Protein AF-X1I5Y8-F1 (afdb_monomer)

Sequence (2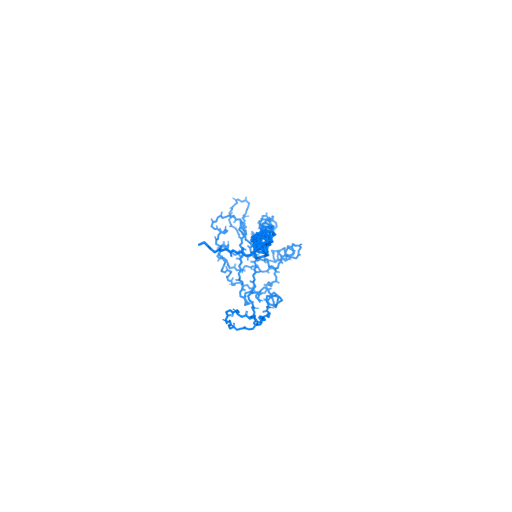02 aa):
MLRFSLRTKLILSFSLVIVIGVFLSVIIGISLIGNTIIRQAQDKVRLDLNSAREVYQKESESIKCLIRLTARRFFIKDAILKNDTEKIREELQRIRKSESLDILTLTDEKGYVKIRARNPAVRGDRLNDGIINLVLLNKQPGVSTRIFPQEELEKEGADLAEQARIKLVPTPKAKPREGKVETYGMMIISAAPVVDYDGNLI

Foldseek 3Di:
DDDDDPVVVVVVVVVVVVVVVVVVVVVVVCVCCVPVVVVVVVVVVVVVVVVVVVVVVVVLVVVLVLQQVVLADPQCQVCVVVVVLVSNLVVQLVSCVVVVNLWDFDADLQQFTPATNQQRVDGGDGDPDPQSVVCSVVLAKDKDKDKAALVVLVSNNNVSQVVQWDAADDDPPDDDDPDRIGRIDIDIDMHHFRAHPVGHGD

InterPro domains:
  IPR029151 Periplasmic sensor-like domain superfamily [SSF103190] (54-146)

Radius of gyration: 31.72 Å; Cα contacts (8 Å, |Δi|>4): 222; chains: 1; bounding box: 80×36×93 Å

Mean predicted aligned error: 7.58 Å

Solvent-accessible surface area (backbone atoms only — not comparable to full-atom values): 11396 Å² total; per-residue (Å²): 132,89,84,70,54,73,68,57,53,51,53,50,55,56,50,49,54,52,51,52,52,52,52,53,51,50,53,51,49,51,54,55,51,55,57,47,51,53,46,53,53,50,52,48,52,50,49,53,51,50,52,52,49,51,54,51,50,53,51,47,52,48,51,28,50,51,42,42,52,54,37,64,35,64,69,54,45,54,24,60,77,66,66,37,62,66,61,43,41,54,50,43,32,48,49,24,61,76,70,68,44,87,71,45,71,46,56,51,100,85,28,35,35,71,43,32,35,67,29,65,86,60,64,73,52,66,60,91,45,72,58,56,57,51,10,64,74,68,69,38,64,35,66,49,75,48,78,40,51,40,74,64,33,42,58,52,32,62,68,56,25,57,70,27,50,42,78,58,73,95,56,89,92,55,79,91,67,90,73,59,60,44,42,56,33,79,45,82,46,59,42,40,59,34,43,52,94,89,67,48,81,104

Structure (mmCIF, N/CA/C/O backbone):
data_AF-X1I5Y8-F1
#
_entry.id   AF-X1I5Y8-F1
#
loop_
_atom_site.group_PDB
_atom_site.id
_atom_site.type_symbol
_atom_site.label_atom_id
_atom_site.label_alt_id
_atom_site.label_comp_id
_atom_site.label_asym_id
_atom_site.label_entity_id
_atom_site.label_seq_id
_atom_site.pdbx_PDB_ins_code
_atom_site.Cartn_x
_atom_site.Cartn_y
_atom_site.Cartn_z
_atom_site.occupancy
_atom_site.B_iso_or_equiv
_atom_site.auth_seq_id
_atom_site.auth_comp_id
_atom_site.auth_asym_id
_atom_site.auth_atom_id
_atom_site.pdbx_PDB_model_num
ATOM 1 N N . MET A 1 1 ? 59.878 8.332 -57.940 1.00 44.72 1 MET A N 1
ATOM 2 C CA . MET A 1 1 ? 58.770 9.253 -58.291 1.00 44.72 1 MET A CA 1
ATOM 3 C C . MET A 1 1 ? 57.808 8.523 -59.219 1.00 44.72 1 MET A C 1
ATOM 5 O O . MET A 1 1 ? 58.127 8.363 -60.390 1.00 44.72 1 MET A O 1
ATOM 9 N N . LEU A 1 2 ? 56.676 8.024 -58.714 1.00 56.19 2 LEU A N 1
ATOM 10 C CA . LEU A 1 2 ? 55.655 7.427 -59.581 1.00 56.19 2 LEU A CA 1
ATOM 11 C C . LEU A 1 2 ? 55.068 8.518 -60.492 1.00 56.19 2 LEU A C 1
ATOM 13 O O . LEU A 1 2 ? 54.413 9.444 -60.016 1.00 56.19 2 LEU A O 1
ATOM 17 N N . ARG A 1 3 ? 55.328 8.433 -61.800 1.00 64.19 3 ARG A N 1
ATOM 18 C CA . ARG A 1 3 ? 54.697 9.295 -62.807 1.00 64.19 3 ARG A CA 1
ATOM 19 C C . ARG A 1 3 ? 53.332 8.706 -63.153 1.00 64.19 3 ARG A C 1
ATOM 21 O O . ARG A 1 3 ? 53.231 7.789 -63.959 1.00 64.19 3 ARG A O 1
ATOM 28 N N . PHE A 1 4 ? 52.289 9.211 -62.509 1.00 71.06 4 PHE A N 1
ATOM 29 C CA . PHE A 1 4 ? 50.912 8.831 -62.817 1.00 71.06 4 PHE A CA 1
ATOM 30 C C . PHE A 1 4 ? 50.413 9.536 -64.084 1.00 71.06 4 PHE A C 1
ATOM 32 O O . PHE A 1 4 ? 50.714 10.710 -64.304 1.00 71.06 4 PHE A O 1
ATOM 39 N N . SER A 1 5 ? 49.617 8.834 -64.899 1.00 82.50 5 SER A N 1
ATOM 40 C CA . SER A 1 5 ? 48.918 9.458 -66.029 1.00 82.50 5 SER A CA 1
ATOM 41 C C . SER A 1 5 ? 47.917 10.507 -65.524 1.00 82.50 5 SER A C 1
ATOM 43 O O . SER A 1 5 ? 47.361 10.371 -64.429 1.00 82.50 5 SER A O 1
ATOM 45 N N . LEU A 1 6 ? 47.640 11.536 -66.331 1.00 82.62 6 LEU A N 1
ATOM 46 C CA . LEU A 1 6 ? 46.691 12.602 -65.980 1.00 82.62 6 LE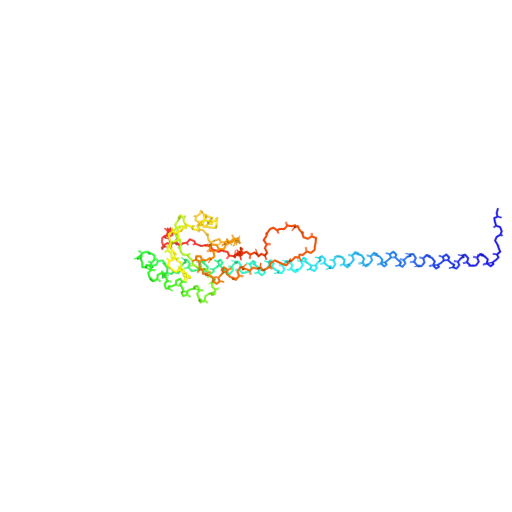U A CA 1
ATOM 47 C C . LEU A 1 6 ? 45.304 12.047 -65.599 1.00 82.62 6 LEU A C 1
ATOM 49 O O . LEU A 1 6 ? 44.678 12.529 -64.657 1.00 82.62 6 LEU A O 1
ATOM 53 N N . ARG A 1 7 ? 44.867 10.981 -66.288 1.00 83.50 7 ARG A N 1
ATOM 54 C CA . ARG A 1 7 ? 43.602 10.276 -66.027 1.00 83.50 7 ARG A CA 1
ATOM 55 C C . ARG A 1 7 ? 43.578 9.670 -64.624 1.00 83.50 7 ARG A C 1
ATOM 57 O O . ARG A 1 7 ? 42.611 9.852 -63.894 1.00 83.50 7 ARG A O 1
ATOM 64 N N . THR A 1 8 ? 44.662 9.006 -64.223 1.00 85.56 8 THR A N 1
ATOM 65 C CA . THR A 1 8 ? 44.786 8.389 -62.894 1.00 85.56 8 THR A CA 1
ATOM 66 C C . THR A 1 8 ? 44.778 9.442 -61.789 1.00 85.56 8 THR A C 1
ATOM 68 O O . THR A 1 8 ? 44.112 9.253 -60.778 1.00 85.56 8 THR A O 1
ATOM 71 N N . LYS A 1 9 ? 45.465 10.576 -61.994 1.00 84.94 9 LYS A N 1
ATOM 72 C CA . LYS A 1 9 ? 45.502 11.676 -61.020 1.00 84.94 9 LYS A CA 1
ATOM 73 C C . LYS A 1 9 ? 44.112 12.282 -60.796 1.00 84.94 9 LYS A C 1
ATOM 75 O O . LYS A 1 9 ? 43.714 12.452 -59.651 1.00 84.94 9 LYS A O 1
ATOM 80 N N . LEU A 1 10 ? 43.362 12.536 -61.873 1.00 87.81 10 LEU A N 1
ATOM 81 C CA . LEU A 1 10 ? 41.990 13.052 -61.800 1.00 87.81 10 LEU A CA 1
ATOM 82 C C . LEU A 1 10 ? 41.049 12.077 -61.080 1.00 87.81 10 LEU A C 1
ATOM 84 O O . LEU A 1 10 ? 40.380 12.475 -60.130 1.00 87.81 10 LEU A O 1
ATOM 88 N N . ILE A 1 11 ? 41.037 10.798 -61.473 1.00 91.12 11 ILE A N 1
ATOM 89 C CA . ILE A 1 11 ? 40.172 9.778 -60.853 1.00 91.12 11 ILE A CA 1
ATOM 90 C C . ILE A 1 11 ? 40.477 9.633 -59.358 1.00 91.12 11 ILE A C 1
ATOM 92 O O . ILE A 1 11 ? 39.550 9.560 -58.551 1.00 91.12 11 ILE A O 1
ATOM 96 N N . LEU A 1 12 ? 41.759 9.635 -58.973 1.00 89.25 12 LEU A N 1
ATOM 97 C CA . LEU A 1 12 ? 42.166 9.513 -57.574 1.00 89.25 12 LEU A CA 1
ATOM 98 C C . LEU A 1 12 ? 41.717 10.726 -56.748 1.00 89.25 12 LEU A C 1
ATOM 100 O O . LEU A 1 12 ? 41.184 10.555 -55.657 1.00 89.25 12 LEU A O 1
ATOM 104 N N . SER A 1 13 ? 41.884 11.943 -57.278 1.00 88.75 13 SER A N 1
ATOM 105 C CA . SER A 1 13 ? 41.449 13.172 -56.607 1.00 88.75 13 SER A CA 1
ATOM 106 C C . SER A 1 13 ? 39.932 13.225 -56.420 1.00 88.75 13 SER A C 1
ATOM 108 O O . SER A 1 13 ? 39.475 13.517 -55.318 1.00 88.75 13 SER A O 1
ATOM 110 N N . PHE A 1 14 ? 39.145 12.888 -57.448 1.00 91.62 14 PHE A N 1
ATOM 111 C CA . PHE A 1 14 ? 37.683 12.839 -57.327 1.00 91.62 14 PHE A CA 1
ATOM 112 C C . PHE A 1 14 ? 37.219 11.745 -56.358 1.00 91.62 14 PHE A C 1
ATOM 114 O O . PHE A 1 14 ? 36.360 11.996 -55.514 1.00 91.62 14 PHE A O 1
ATOM 121 N N . SER A 1 15 ? 37.825 10.557 -56.421 1.00 94.06 15 SER A N 1
ATOM 122 C CA . SER A 1 15 ? 37.496 9.454 -55.509 1.00 94.06 15 SER A CA 1
ATOM 123 C C . SER A 1 15 ? 37.814 9.809 -54.058 1.00 94.06 15 SER A C 1
ATOM 125 O O . SER A 1 15 ? 37.022 9.508 -53.169 1.00 94.06 15 SER A O 1
ATOM 127 N N . LEU A 1 16 ? 38.934 10.495 -53.811 1.00 94.94 16 LEU A N 1
ATOM 128 C CA . LEU A 1 16 ? 39.327 10.933 -52.473 1.00 94.94 16 LEU A CA 1
ATOM 129 C C . LEU A 1 16 ? 38.278 11.864 -51.853 1.00 94.94 16 LEU A C 1
ATOM 131 O O . LEU A 1 16 ? 37.903 11.678 -50.698 1.00 94.94 16 LEU A O 1
ATOM 135 N N . VAL A 1 17 ? 37.768 12.826 -52.626 1.00 95.50 17 VAL A N 1
ATOM 136 C CA . VAL A 1 17 ? 36.723 13.750 -52.157 1.00 95.50 17 VAL A CA 1
ATOM 137 C C . VAL A 1 17 ? 35.444 12.992 -51.794 1.00 95.50 17 VAL A C 1
ATOM 139 O O . VAL A 1 17 ? 34.871 13.237 -50.733 1.00 95.50 17 VAL A O 1
ATOM 142 N N . ILE A 1 18 ? 35.027 12.032 -52.627 1.00 95.94 18 ILE A N 1
ATOM 143 C CA . ILE A 1 18 ? 33.839 11.204 -52.365 1.00 95.94 18 ILE A CA 1
ATOM 144 C C . ILE A 1 18 ? 34.024 10.383 -51.085 1.00 95.94 18 ILE A C 1
ATOM 146 O O . ILE A 1 18 ? 33.151 10.391 -50.220 1.00 95.94 18 ILE A O 1
ATOM 150 N N . VAL A 1 19 ? 35.169 9.713 -50.931 1.00 96.25 19 VAL A N 1
ATOM 151 C CA . VAL A 1 19 ? 35.463 8.885 -49.751 1.00 96.25 19 VAL A CA 1
ATOM 152 C C . VAL A 1 19 ? 35.445 9.722 -48.473 1.00 96.25 19 VAL A C 1
ATOM 154 O O . VAL A 1 19 ? 34.839 9.304 -47.489 1.00 96.25 19 VAL A O 1
ATOM 157 N N . ILE A 1 20 ? 36.039 10.920 -48.489 1.00 96.44 20 ILE A N 1
ATOM 158 C CA . ILE A 1 20 ? 36.020 11.832 -47.337 1.00 96.44 20 ILE A CA 1
ATOM 159 C C . ILE A 1 20 ? 34.585 12.258 -47.002 1.00 96.44 20 ILE A C 1
ATOM 161 O O . ILE A 1 20 ? 34.196 12.227 -45.834 1.00 96.44 20 ILE A O 1
ATOM 165 N N . GLY A 1 21 ? 33.780 12.610 -48.010 1.00 96.19 21 GLY A N 1
ATOM 166 C CA . GLY A 1 21 ? 32.383 13.003 -47.810 1.00 96.19 21 GLY A CA 1
ATOM 167 C C . GLY A 1 21 ? 31.530 11.884 -47.207 1.00 96.19 21 GLY A C 1
ATOM 168 O O . GLY A 1 21 ? 30.789 12.116 -46.248 1.00 96.19 21 GLY A O 1
ATOM 169 N N . VAL A 1 22 ? 31.676 10.656 -47.715 1.00 96.00 22 VAL A N 1
ATOM 170 C CA . VAL A 1 22 ? 30.992 9.469 -47.176 1.00 96.00 22 VAL A CA 1
ATOM 171 C C . VAL A 1 22 ? 31.443 9.198 -45.744 1.00 96.00 22 VAL A C 1
ATOM 173 O O . VAL A 1 22 ? 30.606 9.006 -44.866 1.00 96.00 22 VAL A O 1
ATOM 176 N N . PHE A 1 23 ? 32.748 9.242 -45.482 1.00 96.12 23 PHE A N 1
ATOM 177 C CA . PHE A 1 23 ? 33.304 8.980 -44.158 1.00 96.12 23 PHE A CA 1
ATOM 178 C C . PHE A 1 23 ? 32.799 9.976 -43.105 1.00 96.12 23 PHE A C 1
ATOM 180 O O . PHE A 1 23 ? 32.322 9.566 -42.046 1.00 96.12 23 PHE A O 1
ATOM 187 N N . LEU A 1 24 ? 32.822 11.277 -43.414 1.00 95.44 24 LEU A N 1
ATOM 188 C CA . LEU A 1 24 ? 32.287 12.320 -42.533 1.00 95.44 24 LEU A CA 1
ATOM 189 C C . LEU A 1 24 ? 30.787 12.135 -42.283 1.00 95.44 24 LEU A C 1
ATOM 191 O O . LEU A 1 24 ? 30.338 12.215 -41.140 1.00 95.44 24 LEU A O 1
ATOM 195 N N . SER A 1 25 ? 30.022 11.832 -43.335 1.00 93.31 25 SER A N 1
ATOM 196 C CA . SER A 1 25 ? 28.575 11.609 -43.229 1.00 93.31 25 SER A CA 1
ATOM 197 C C . SER A 1 25 ? 28.248 10.407 -42.342 1.00 93.31 25 SER A C 1
ATOM 199 O O . SER A 1 25 ? 27.338 10.480 -41.519 1.00 93.31 25 SER A O 1
ATOM 201 N N . VAL A 1 26 ? 29.018 9.319 -42.455 1.00 93.06 26 VAL A N 1
ATOM 202 C CA . VAL A 1 26 ? 28.859 8.121 -41.619 1.00 93.06 26 VAL A CA 1
ATOM 203 C C . VAL A 1 26 ? 29.172 8.426 -40.154 1.00 93.06 26 VAL A C 1
ATOM 205 O O . VAL A 1 26 ? 28.389 8.049 -39.286 1.00 93.06 26 VAL A O 1
ATOM 208 N N . ILE A 1 27 ? 30.257 9.148 -39.859 1.00 90.56 27 ILE A N 1
ATOM 209 C CA . ILE A 1 27 ? 30.604 9.525 -38.477 1.00 90.56 27 ILE A CA 1
ATOM 210 C C . ILE A 1 27 ? 29.502 10.379 -37.847 1.00 90.56 27 ILE A C 1
ATOM 212 O O . ILE A 1 27 ? 29.072 10.109 -36.724 1.00 90.56 27 ILE A O 1
ATOM 216 N N . ILE A 1 28 ? 29.027 11.395 -38.572 1.00 88.19 28 ILE A N 1
ATOM 217 C CA . ILE A 1 28 ? 27.966 12.285 -38.093 1.00 88.19 28 ILE A CA 1
ATOM 218 C C . ILE A 1 28 ? 26.666 11.498 -37.901 1.00 88.19 28 ILE A C 1
ATOM 220 O O . ILE A 1 28 ? 26.029 11.625 -36.856 1.00 88.19 28 ILE A O 1
ATOM 224 N N . GLY A 1 29 ? 26.306 10.638 -38.857 1.00 86.75 29 GLY A N 1
ATOM 225 C CA . GLY A 1 29 ? 25.127 9.779 -38.776 1.00 86.75 29 GLY A CA 1
ATOM 226 C C . GLY A 1 29 ? 25.164 8.851 -37.564 1.00 86.75 29 GLY A C 1
ATOM 227 O O . GLY A 1 29 ? 24.213 8.823 -36.787 1.00 86.75 29 GLY A O 1
ATOM 228 N N . ILE A 1 30 ? 26.280 8.151 -37.341 1.00 85.31 30 ILE A N 1
ATOM 229 C CA . ILE A 1 30 ? 26.450 7.256 -36.186 1.00 85.31 30 ILE A CA 1
ATOM 230 C C . ILE A 1 30 ? 26.365 8.040 -34.871 1.00 85.31 30 ILE A C 1
ATOM 232 O O . ILE A 1 30 ? 25.671 7.611 -33.950 1.00 85.31 30 ILE A O 1
ATOM 236 N N . SER A 1 31 ? 27.032 9.193 -34.782 1.00 80.69 31 SER A N 1
ATOM 237 C CA . SER A 1 31 ? 27.045 10.014 -33.566 1.00 80.69 31 SER A CA 1
ATOM 238 C C . SER A 1 31 ? 25.657 10.573 -33.226 1.00 80.69 31 SER A C 1
ATOM 240 O O . SER A 1 31 ? 25.222 10.489 -32.075 1.00 80.69 31 SER A O 1
ATOM 242 N N . LEU A 1 32 ? 24.927 11.083 -34.227 1.00 79.00 32 LEU A N 1
ATOM 243 C CA . LEU A 1 32 ? 23.578 11.626 -34.049 1.00 79.00 32 LEU A CA 1
ATOM 244 C C . LEU A 1 32 ? 22.558 10.541 -33.707 1.00 79.00 32 LEU A C 1
ATOM 246 O O . LEU A 1 32 ? 21.741 10.751 -32.814 1.00 79.00 32 LEU A O 1
ATOM 250 N N . ILE A 1 33 ? 22.603 9.392 -34.383 1.00 77.44 33 ILE A N 1
ATOM 251 C CA . ILE A 1 33 ? 21.633 8.305 -34.195 1.00 77.44 33 ILE A CA 1
ATOM 252 C C . ILE A 1 33 ? 21.899 7.589 -32.870 1.00 77.44 33 ILE A C 1
ATOM 254 O O . ILE A 1 33 ? 20.990 7.443 -32.055 1.00 77.44 33 ILE A O 1
ATOM 258 N N . GLY A 1 34 ? 23.143 7.175 -32.620 1.00 75.56 34 GLY A N 1
ATOM 259 C CA . GLY A 1 34 ? 23.483 6.353 -31.460 1.00 75.56 34 GLY A CA 1
ATOM 260 C C . GLY A 1 34 ? 23.247 7.078 -30.138 1.00 75.56 34 GLY A C 1
ATOM 261 O O . GLY A 1 34 ? 22.522 6.584 -29.277 1.00 75.56 34 GLY A O 1
ATOM 262 N N . ASN A 1 35 ? 23.811 8.277 -29.983 1.00 77.56 35 ASN A N 1
ATOM 263 C CA . ASN A 1 35 ? 23.750 8.979 -28.702 1.00 77.56 35 ASN A CA 1
ATOM 264 C C . ASN A 1 35 ? 22.392 9.637 -28.450 1.00 77.56 35 ASN A C 1
ATOM 266 O O . ASN A 1 35 ? 21.946 9.665 -27.306 1.00 77.56 35 ASN A O 1
ATOM 270 N N . THR A 1 36 ? 21.719 10.147 -29.484 1.00 83.38 36 THR A N 1
ATOM 271 C CA . THR A 1 36 ? 20.431 10.832 -29.300 1.00 83.38 36 THR A CA 1
ATOM 272 C C . THR A 1 36 ? 19.304 9.844 -29.039 1.00 83.38 36 THR A C 1
ATOM 274 O O . THR A 1 36 ? 18.544 10.046 -28.098 1.00 83.38 36 THR A O 1
ATOM 277 N N . ILE A 1 37 ? 19.206 8.757 -29.814 1.00 84.19 37 ILE A N 1
ATOM 278 C CA . ILE A 1 37 ? 18.094 7.803 -29.671 1.00 84.19 37 ILE A CA 1
ATOM 279 C C . ILE A 1 37 ? 18.177 7.072 -28.331 1.00 84.19 37 ILE A C 1
ATOM 281 O O . ILE A 1 37 ? 17.166 6.940 -27.642 1.00 84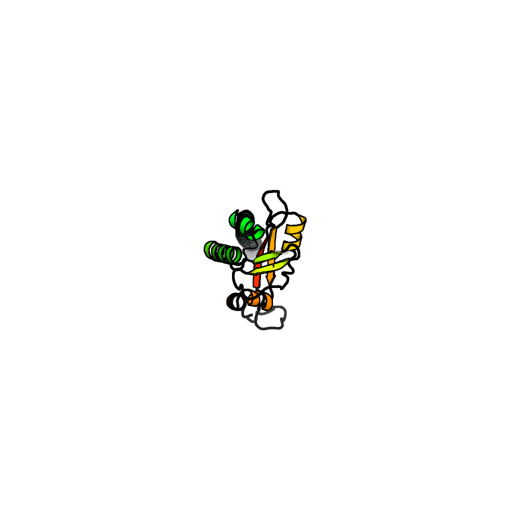.19 37 ILE A O 1
ATOM 285 N N . ILE A 1 38 ? 19.375 6.636 -27.922 1.00 87.44 38 ILE A N 1
ATOM 286 C CA . ILE A 1 38 ? 19.551 5.962 -26.629 1.00 87.44 38 ILE A CA 1
ATOM 287 C C . ILE A 1 38 ? 19.214 6.914 -25.480 1.00 87.44 38 ILE A C 1
ATOM 289 O O . ILE A 1 38 ? 18.477 6.523 -24.575 1.00 87.44 38 ILE A O 1
ATOM 293 N N . ARG A 1 39 ? 19.689 8.168 -25.531 1.00 89.31 39 ARG A N 1
ATOM 294 C CA . ARG A 1 39 ? 19.347 9.173 -24.514 1.00 89.31 39 ARG A CA 1
ATOM 295 C C . ARG A 1 39 ? 17.849 9.433 -24.461 1.00 89.31 39 ARG A C 1
ATOM 297 O O . ARG A 1 39 ? 17.279 9.349 -23.387 1.00 89.31 39 ARG A O 1
ATOM 304 N N . GLN A 1 40 ? 17.193 9.637 -25.601 1.00 90.12 40 GLN A N 1
ATOM 305 C CA . GLN A 1 40 ? 15.742 9.838 -25.655 1.00 90.12 40 GLN A CA 1
ATOM 306 C C . GLN A 1 40 ? 14.965 8.648 -25.077 1.00 90.12 40 GLN A C 1
ATOM 308 O O . GLN A 1 40 ? 13.999 8.843 -24.342 1.00 90.12 40 GLN A O 1
ATOM 313 N N . ALA A 1 41 ? 15.387 7.415 -25.369 1.00 92.06 41 ALA A N 1
ATOM 314 C CA . ALA A 1 41 ? 14.765 6.220 -24.807 1.00 92.06 41 ALA A CA 1
ATOM 315 C C . ALA A 1 41 ? 14.948 6.144 -23.281 1.00 92.06 41 ALA A C 1
ATOM 317 O O . ALA A 1 41 ? 13.996 5.847 -22.560 1.00 92.06 41 ALA A O 1
ATOM 318 N N . GLN A 1 42 ? 16.146 6.450 -22.779 1.00 94.00 42 GLN A N 1
ATOM 319 C CA . GLN A 1 42 ? 16.432 6.491 -21.342 1.00 94.00 42 GLN A CA 1
ATOM 320 C C . GLN A 1 42 ? 15.676 7.617 -20.632 1.00 94.00 42 GLN A C 1
ATOM 322 O O . GLN A 1 42 ? 15.108 7.390 -19.565 1.00 94.00 42 GLN A O 1
ATOM 327 N N . ASP A 1 43 ? 15.623 8.805 -21.232 1.00 95.62 43 ASP A N 1
ATOM 328 C CA . ASP A 1 43 ? 14.895 9.959 -20.710 1.00 95.62 43 ASP A CA 1
ATOM 329 C C . ASP A 1 43 ? 13.397 9.670 -20.638 1.00 95.62 43 ASP A C 1
ATOM 331 O O . ASP A 1 43 ? 12.758 9.997 -19.639 1.00 95.62 43 ASP A O 1
ATOM 335 N N . LYS A 1 44 ? 12.849 8.974 -21.641 1.00 95.56 44 LYS A N 1
ATOM 336 C CA . LYS A 1 44 ? 11.462 8.506 -21.615 1.00 95.56 44 LYS A CA 1
ATOM 337 C C . LYS A 1 44 ? 11.213 7.532 -20.464 1.00 95.56 44 LYS A C 1
ATOM 339 O O . LYS A 1 44 ? 10.299 7.756 -19.682 1.00 95.56 44 LYS A O 1
ATOM 344 N N . VAL A 1 45 ? 12.050 6.502 -20.303 1.00 96.94 45 VAL A N 1
ATOM 345 C CA . VAL A 1 45 ? 11.926 5.553 -19.178 1.00 96.94 45 VAL A CA 1
ATOM 346 C C . VAL A 1 45 ? 12.017 6.279 -17.835 1.00 96.94 45 VAL A C 1
ATOM 348 O O . VAL A 1 45 ? 11.240 6.002 -16.924 1.00 96.94 45 VAL A O 1
ATOM 351 N N . ARG A 1 46 ? 12.941 7.236 -17.702 1.00 96.81 46 ARG A N 1
ATOM 352 C CA . ARG A 1 46 ? 13.086 8.044 -16.488 1.00 96.81 46 ARG A CA 1
ATOM 353 C C . ARG A 1 46 ? 11.837 8.876 -16.214 1.00 96.81 46 ARG A C 1
ATOM 355 O O . ARG A 1 46 ? 11.401 8.935 -15.067 1.00 96.81 46 ARG A O 1
ATOM 362 N N . LEU A 1 47 ? 11.281 9.517 -17.240 1.00 97.44 47 LEU A N 1
ATOM 363 C CA . LEU A 1 47 ? 10.052 10.292 -17.127 1.00 97.44 47 LEU A CA 1
ATOM 364 C C . LEU A 1 47 ? 8.885 9.399 -16.688 1.00 97.44 47 LEU A C 1
ATOM 366 O O . LEU A 1 47 ? 8.240 9.718 -15.695 1.00 97.44 47 LEU A O 1
ATOM 370 N N . ASP A 1 48 ? 8.688 8.257 -17.350 1.00 97.69 48 ASP A N 1
ATOM 371 C CA . ASP A 1 48 ? 7.612 7.309 -17.044 1.00 97.69 48 ASP A CA 1
ATOM 372 C C . ASP A 1 48 ? 7.721 6.776 -15.600 1.00 97.69 48 ASP A C 1
ATOM 374 O O . ASP A 1 48 ? 6.732 6.744 -14.864 1.00 97.69 48 ASP A O 1
ATOM 378 N N . LEU A 1 49 ? 8.932 6.422 -15.146 1.00 97.81 49 LEU A N 1
ATOM 379 C CA . LEU A 1 49 ? 9.176 5.978 -13.767 1.00 97.81 49 LEU A CA 1
ATOM 380 C C . LEU A 1 49 ? 8.952 7.092 -12.740 1.00 97.81 49 LEU A C 1
ATOM 382 O O . LEU A 1 49 ? 8.400 6.830 -11.671 1.00 97.81 49 LEU A O 1
ATOM 386 N N . ASN A 1 50 ? 9.358 8.326 -13.048 1.00 97.88 50 ASN A N 1
ATOM 387 C CA . ASN A 1 50 ? 9.089 9.474 -12.185 1.00 97.88 50 ASN A CA 1
ATOM 388 C C . ASN A 1 50 ? 7.580 9.720 -12.070 1.00 97.88 50 ASN A C 1
ATOM 390 O O . ASN A 1 50 ? 7.078 9.881 -10.963 1.00 97.88 50 ASN A O 1
ATOM 394 N N . SER A 1 51 ? 6.843 9.674 -13.182 1.00 97.88 51 SER A N 1
ATOM 395 C CA . SER A 1 51 ? 5.385 9.808 -13.178 1.00 97.88 51 SER A CA 1
ATOM 396 C C . SER A 1 51 ? 4.709 8.706 -12.360 1.00 97.88 51 SER A C 1
ATOM 398 O O . SER A 1 51 ? 3.867 9.008 -11.516 1.00 97.88 51 SER A O 1
ATOM 400 N N . ALA A 1 52 ? 5.111 7.443 -12.536 1.00 97.44 52 ALA A N 1
ATOM 401 C CA . ALA A 1 52 ? 4.591 6.331 -11.737 1.00 97.44 52 ALA A CA 1
ATOM 402 C C . ALA A 1 52 ? 4.877 6.517 -10.237 1.00 97.44 52 ALA A C 1
ATOM 404 O O . ALA A 1 52 ? 4.011 6.281 -9.394 1.00 97.44 52 ALA A O 1
ATOM 405 N N . ARG A 1 53 ? 6.080 6.992 -9.900 1.00 97.25 53 ARG A N 1
ATOM 406 C CA . ARG A 1 53 ? 6.490 7.279 -8.524 1.00 97.25 53 ARG A CA 1
ATOM 407 C C . ARG A 1 53 ? 5.694 8.429 -7.898 1.00 97.25 53 ARG A C 1
ATOM 409 O O . ARG A 1 53 ? 5.392 8.359 -6.708 1.00 97.25 53 ARG A O 1
ATOM 416 N N . GLU A 1 54 ? 5.340 9.459 -8.657 1.00 98.25 54 GLU A N 1
ATOM 417 C CA . GLU A 1 54 ? 4.481 10.546 -8.169 1.00 98.25 54 GLU A CA 1
ATOM 418 C C . GLU A 1 54 ? 3.043 10.073 -7.924 1.00 98.25 54 GLU A C 1
ATOM 420 O O . GLU A 1 54 ? 2.470 10.377 -6.878 1.00 98.25 54 GLU A O 1
ATOM 425 N N . VAL A 1 55 ? 2.479 9.259 -8.825 1.00 97.94 55 VAL A N 1
ATOM 426 C CA . VAL A 1 55 ? 1.152 8.646 -8.622 1.00 97.94 55 VAL A CA 1
ATOM 427 C C . VAL A 1 55 ? 1.146 7.774 -7.364 1.00 97.94 55 VAL A C 1
ATOM 429 O O . VAL A 1 55 ? 0.277 7.934 -6.509 1.00 97.94 55 VAL A O 1
ATOM 432 N N . TYR A 1 56 ? 2.152 6.912 -7.202 1.00 97.88 56 TYR A N 1
ATOM 433 C CA . TYR A 1 56 ? 2.299 6.060 -6.022 1.00 97.88 56 TYR A CA 1
ATOM 434 C C . TYR A 1 56 ? 2.425 6.865 -4.716 1.00 97.88 56 TYR A C 1
ATOM 436 O O . TYR A 1 56 ? 1.783 6.532 -3.718 1.00 97.88 56 TYR A O 1
ATOM 444 N N . GLN A 1 57 ? 3.241 7.926 -4.700 1.00 97.88 57 GLN A N 1
ATOM 445 C CA . GLN A 1 57 ? 3.412 8.777 -3.516 1.00 97.88 57 GLN A CA 1
ATOM 446 C C . GLN A 1 57 ? 2.119 9.503 -3.155 1.00 97.88 57 GLN A C 1
ATOM 448 O O . GLN A 1 57 ? 1.755 9.557 -1.980 1.00 97.88 57 GLN A O 1
ATOM 453 N N . LYS A 1 58 ? 1.408 10.023 -4.160 1.00 98.00 58 LYS A N 1
ATOM 454 C CA . LYS A 1 58 ? 0.121 10.686 -3.962 1.00 98.00 58 LYS A CA 1
ATOM 455 C C . LYS A 1 58 ? -0.912 9.736 -3.363 1.00 98.00 58 LYS A C 1
ATOM 457 O O . LYS A 1 58 ? -1.584 10.117 -2.409 1.00 98.00 58 LYS A O 1
ATOM 462 N N . GLU A 1 59 ? -0.999 8.512 -3.876 1.00 97.12 59 GLU A N 1
ATOM 463 C CA . GLU A 1 59 ? -1.909 7.499 -3.338 1.00 97.12 59 GLU A CA 1
ATOM 464 C C . GLU A 1 59 ? -1.525 7.101 -1.905 1.00 97.12 59 GLU A C 1
ATOM 466 O O . GLU A 1 59 ? -2.365 7.083 -1.008 1.00 97.12 59 GLU A O 1
ATOM 471 N N . SER A 1 60 ? -0.229 6.896 -1.650 1.00 97.94 60 SER A N 1
ATOM 472 C CA . SER A 1 60 ? 0.294 6.582 -0.314 1.00 97.94 60 SER A CA 1
ATOM 473 C C . SER A 1 60 ? -0.038 7.667 0.718 1.00 97.94 60 SER A C 1
ATOM 475 O O . SER A 1 60 ? -0.496 7.361 1.820 1.00 97.94 60 SER A 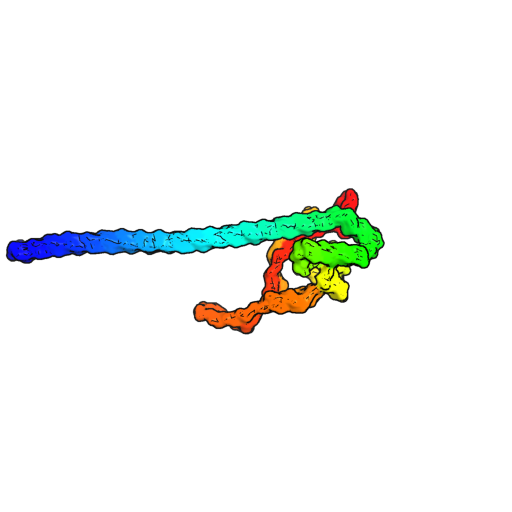O 1
ATOM 477 N N . GLU A 1 61 ? 0.161 8.943 0.376 1.00 97.81 61 GLU A N 1
ATOM 478 C CA . GLU A 1 61 ? -0.187 10.061 1.261 1.00 97.81 61 GLU A CA 1
ATOM 479 C C . GLU A 1 61 ? -1.706 10.244 1.405 1.00 97.81 61 GLU A C 1
ATOM 481 O O . GLU A 1 61 ? -2.176 10.594 2.490 1.00 97.81 61 GLU A O 1
ATOM 486 N N . SER A 1 62 ? -2.489 9.946 0.362 1.00 97.31 62 SER A N 1
ATOM 487 C CA . SER A 1 62 ? -3.955 9.949 0.423 1.00 97.31 62 SER A CA 1
ATOM 488 C C . SER A 1 62 ? -4.470 8.933 1.448 1.00 97.31 62 SER A C 1
ATOM 490 O O . SER A 1 62 ? -5.157 9.307 2.404 1.00 97.31 62 SER A O 1
ATOM 492 N N . ILE A 1 63 ? -4.043 7.668 1.328 1.00 97.44 63 ILE A N 1
ATOM 493 C CA . ILE A 1 63 ? -4.407 6.590 2.258 1.00 97.44 63 ILE A CA 1
ATOM 494 C C . ILE A 1 63 ? -3.941 6.937 3.679 1.00 97.44 63 ILE A C 1
ATOM 496 O O . ILE A 1 63 ? -4.712 6.833 4.634 1.00 97.44 63 ILE A O 1
ATOM 500 N N . LYS A 1 64 ? -2.711 7.436 3.845 1.00 97.88 64 LYS A N 1
ATOM 501 C CA . LYS A 1 64 ? -2.188 7.862 5.153 1.00 97.88 64 LYS A CA 1
ATOM 502 C C . LYS A 1 64 ? -3.009 8.973 5.792 1.00 97.88 64 LYS A C 1
ATOM 504 O O . LYS A 1 64 ? -3.281 8.934 6.995 1.00 97.88 64 LYS A O 1
ATOM 509 N N . CYS A 1 65 ? -3.414 9.970 5.008 1.00 97.75 65 CYS A N 1
ATOM 510 C CA . CYS A 1 65 ? -4.268 11.048 5.487 1.00 97.75 65 CYS A CA 1
ATOM 511 C C . CYS A 1 65 ? -5.635 10.510 5.920 1.00 97.75 65 CYS A C 1
ATOM 513 O O . CYS A 1 65 ? -6.100 10.838 7.014 1.00 97.75 65 CYS A O 1
ATOM 515 N N . LEU A 1 66 ? -6.234 9.637 5.111 1.00 97.31 66 LEU A N 1
ATOM 516 C CA . LEU A 1 66 ? -7.519 9.017 5.400 1.00 97.31 66 LEU A CA 1
ATOM 517 C C . LEU A 1 66 ? -7.490 8.190 6.693 1.00 97.31 66 LEU A C 1
ATOM 519 O O . LEU A 1 66 ? -8.356 8.365 7.555 1.00 97.31 66 LEU A O 1
ATOM 523 N N . ILE A 1 67 ? -6.485 7.329 6.865 1.00 97.31 67 ILE A N 1
ATOM 524 C CA . ILE A 1 67 ? -6.330 6.500 8.068 1.00 97.31 67 ILE A CA 1
ATOM 525 C C . ILE A 1 67 ? -6.063 7.374 9.301 1.00 97.31 67 ILE A C 1
ATOM 527 O O . ILE A 1 67 ? -6.692 7.181 10.343 1.00 97.31 67 ILE A O 1
ATOM 531 N N . ARG A 1 68 ? -5.225 8.415 9.177 1.00 96.75 68 ARG A N 1
ATOM 532 C CA . ARG A 1 68 ? -5.004 9.411 10.242 1.00 96.75 68 ARG A CA 1
ATOM 533 C C . ARG A 1 68 ? -6.294 10.112 10.664 1.00 96.75 68 ARG A C 1
ATOM 535 O O . ARG A 1 68 ? -6.510 10.315 11.858 1.00 96.75 68 ARG A O 1
ATOM 542 N N . LEU A 1 69 ? -7.118 10.539 9.708 1.00 95.44 69 LEU A N 1
ATOM 543 C CA . LEU A 1 69 ? -8.386 11.208 9.998 1.00 95.44 69 LEU A CA 1
ATOM 544 C C . LEU A 1 69 ? -9.377 10.234 10.632 1.00 95.44 69 LEU A C 1
ATOM 546 O O . LEU A 1 69 ? -10.010 10.593 11.620 1.00 95.44 69 LEU A O 1
ATOM 550 N N . THR A 1 70 ? -9.451 9.004 10.123 1.00 95.25 70 THR A N 1
ATOM 551 C CA . THR A 1 70 ? -10.291 7.922 10.656 1.00 95.25 70 THR A CA 1
ATOM 552 C C . THR A 1 70 ? -9.974 7.624 12.121 1.00 95.25 70 THR A C 1
ATOM 554 O O . THR A 1 70 ? -10.884 7.643 12.946 1.00 95.25 70 THR A O 1
ATOM 557 N N . ALA A 1 71 ? -8.694 7.469 12.474 1.00 94.75 71 ALA A N 1
ATOM 558 C CA . ALA A 1 71 ? -8.253 7.218 13.850 1.00 94.75 71 ALA A CA 1
ATOM 559 C C . ALA A 1 71 ? -8.571 8.368 14.830 1.00 94.75 71 ALA A C 1
ATOM 561 O O . ALA A 1 71 ? -8.585 8.174 16.043 1.00 94.75 71 ALA A O 1
ATOM 562 N N . ARG A 1 72 ? -8.833 9.581 14.323 1.00 93.06 72 ARG A N 1
ATOM 563 C CA . ARG A 1 72 ? -9.170 10.760 15.137 1.00 93.06 72 ARG A CA 1
ATOM 564 C C . ARG A 1 72 ? -10.671 11.017 15.260 1.00 93.06 72 ARG A C 1
ATOM 566 O O . ARG A 1 72 ? -11.049 11.910 16.017 1.00 93.06 72 ARG A O 1
ATOM 573 N N . ARG A 1 73 ? -11.525 10.291 14.529 1.00 92.06 73 ARG A N 1
ATOM 574 C CA . ARG A 1 73 ? -12.975 10.530 14.546 1.00 92.06 73 ARG A CA 1
ATOM 575 C C . ARG A 1 73 ? -13.553 10.184 15.923 1.00 92.06 73 ARG A C 1
ATOM 577 O O . ARG A 1 73 ? -13.302 9.102 16.447 1.00 92.06 73 ARG A O 1
ATOM 584 N N . PHE A 1 74 ? -14.360 11.090 16.480 1.00 91.06 74 PHE A N 1
ATOM 585 C CA . PHE A 1 74 ? -14.929 10.954 17.829 1.00 91.06 74 PHE A CA 1
ATOM 586 C C . PHE A 1 74 ? -15.709 9.645 18.011 1.00 91.06 74 PHE A C 1
ATOM 588 O O . PHE A 1 74 ? -15.544 8.973 19.017 1.00 91.06 74 PHE A O 1
ATOM 595 N N . PHE A 1 75 ? -16.476 9.210 17.005 1.00 87.19 75 PHE A N 1
ATOM 596 C CA . PHE A 1 75 ? -17.269 7.984 17.107 1.00 87.19 75 PHE A CA 1
ATOM 597 C C . PHE A 1 75 ? -16.419 6.710 17.202 1.00 87.19 75 PHE A C 1
ATOM 599 O O . PHE A 1 75 ? -16.866 5.758 17.834 1.00 87.19 75 PHE A O 1
ATOM 606 N N . ILE A 1 76 ? -15.212 6.685 16.616 1.00 90.88 76 ILE A N 1
ATOM 607 C CA . ILE A 1 76 ? -14.276 5.563 16.781 1.00 90.88 76 ILE A CA 1
ATOM 608 C C . ILE A 1 76 ? -13.771 5.545 18.222 1.00 90.88 76 ILE A C 1
ATOM 610 O O . ILE A 1 76 ? -13.860 4.516 18.885 1.00 90.88 76 ILE A O 1
ATOM 614 N N . LYS A 1 77 ? -13.318 6.700 18.728 1.00 92.00 77 LYS A N 1
ATOM 615 C CA . LYS A 1 77 ? -12.834 6.841 20.108 1.00 92.00 77 LYS A CA 1
ATOM 616 C C . LYS A 1 77 ? -13.904 6.454 21.127 1.00 92.00 77 LYS A C 1
ATOM 618 O O . LYS A 1 77 ? -13.665 5.602 21.972 1.00 92.00 77 LYS A O 1
ATOM 623 N N . ASP A 1 78 ? -15.095 7.036 21.015 1.00 91.44 78 ASP A N 1
ATOM 624 C CA . ASP A 1 78 ? -16.197 6.808 21.951 1.00 91.44 78 ASP A CA 1
ATOM 625 C C . ASP A 1 78 ? -16.646 5.344 21.956 1.00 91.44 78 ASP A C 1
ATOM 627 O O . ASP A 1 78 ? -16.996 4.811 23.007 1.00 91.44 78 ASP A O 1
ATOM 631 N N . ALA A 1 79 ? -16.657 4.690 20.791 1.00 91.12 79 ALA A N 1
ATOM 632 C CA . ALA A 1 79 ? -17.043 3.290 20.693 1.00 91.12 79 ALA A CA 1
ATOM 633 C C . ALA A 1 79 ? -15.964 2.357 21.272 1.00 91.12 79 ALA A C 1
ATOM 635 O O . ALA A 1 79 ? -16.317 1.392 21.947 1.00 91.12 79 ALA A O 1
ATOM 636 N N . ILE A 1 80 ? -14.673 2.679 21.103 1.00 91.50 80 ILE A N 1
ATOM 637 C CA . ILE A 1 80 ? -13.563 1.963 21.760 1.00 91.50 80 ILE A CA 1
ATOM 638 C C . ILE A 1 80 ? -13.642 2.128 23.281 1.00 91.50 80 ILE A C 1
ATOM 640 O O . ILE A 1 80 ? -13.656 1.132 23.998 1.00 91.50 80 ILE A O 1
ATOM 644 N N . LEU A 1 81 ? -13.802 3.359 23.779 1.00 91.00 81 LEU A N 1
ATOM 645 C CA . LEU A 1 81 ? -13.910 3.643 25.218 1.00 91.00 81 LEU A CA 1
ATOM 646 C C . LEU A 1 81 ? -15.114 2.945 25.874 1.00 91.00 81 LEU A C 1
ATOM 648 O O . LEU A 1 81 ? -15.048 2.555 27.038 1.00 91.00 81 LEU A O 1
ATOM 652 N N . LYS A 1 82 ? -16.213 2.762 25.132 1.00 93.25 82 LYS A N 1
ATOM 653 C CA . LYS A 1 82 ? -17.414 2.040 25.589 1.00 93.25 82 LYS A CA 1
ATOM 654 C C . LYS A 1 82 ? -17.360 0.528 25.344 1.00 93.25 82 LYS A C 1
ATOM 656 O O . LYS A 1 82 ? -18.305 -0.160 25.720 1.00 93.25 82 LYS A O 1
ATOM 661 N N . ASN A 1 83 ? -16.296 0.012 24.723 1.00 90.81 83 ASN A N 1
ATOM 662 C CA . ASN A 1 83 ? -16.184 -1.374 24.252 1.00 90.81 83 ASN A CA 1
ATOM 663 C C . ASN A 1 83 ? -17.358 -1.828 23.351 1.00 90.81 83 ASN A C 1
ATOM 665 O O . ASN A 1 83 ? -17.704 -3.011 23.301 1.00 90.81 83 ASN A O 1
ATOM 669 N N . ASP A 1 84 ? -17.960 -0.900 22.602 1.00 93.19 84 ASP A N 1
ATOM 670 C CA . ASP A 1 84 ? -19.089 -1.164 21.705 1.00 93.19 84 ASP A CA 1
ATOM 671 C C . ASP A 1 84 ? -18.594 -1.719 20.361 1.00 93.19 84 ASP A C 1
ATOM 673 O O . ASP A 1 84 ? -18.473 -1.024 19.349 1.00 93.19 84 ASP A O 1
ATOM 677 N N . THR A 1 85 ? -18.247 -3.006 20.378 1.00 90.38 85 THR A N 1
ATOM 678 C CA . THR A 1 85 ? -17.616 -3.707 19.249 1.00 90.38 85 THR A CA 1
ATOM 679 C C . THR A 1 85 ? -18.485 -3.695 17.990 1.00 90.38 85 THR A C 1
ATOM 681 O O . THR A 1 85 ? -17.952 -3.579 16.884 1.00 90.38 85 THR A O 1
ATOM 684 N N . GLU A 1 86 ? -19.810 -3.781 18.134 1.00 91.62 86 GLU A N 1
ATOM 685 C CA . GLU A 1 86 ? -20.724 -3.772 16.988 1.00 91.62 86 GLU A CA 1
ATOM 686 C C . GLU A 1 86 ? -20.754 -2.406 16.313 1.00 91.62 86 GLU A C 1
ATOM 688 O O . GLU A 1 86 ? -20.604 -2.324 15.091 1.00 91.62 86 GLU A O 1
ATOM 693 N N . LYS A 1 87 ? -20.813 -1.325 17.095 1.00 92.31 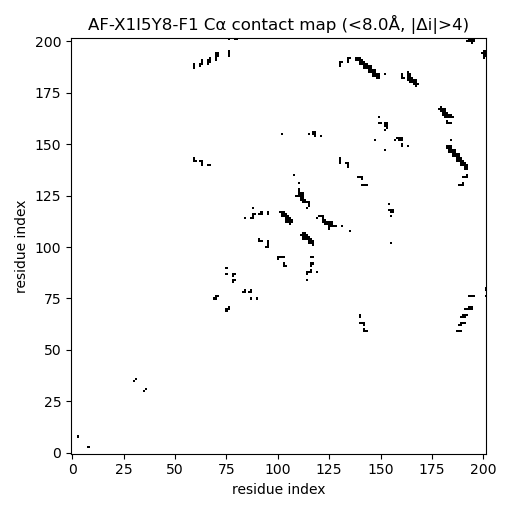87 LYS A N 1
ATOM 694 C CA . LYS A 1 87 ? -20.750 0.027 16.542 1.00 92.31 87 LYS A CA 1
ATOM 695 C C . LYS A 1 87 ? -19.420 0.311 15.847 1.00 92.31 87 LYS A C 1
ATOM 697 O O . LYS A 1 87 ? -19.414 0.881 14.757 1.00 92.31 87 LYS A O 1
ATOM 702 N N . ILE A 1 88 ? -18.291 -0.114 16.427 1.00 92.62 88 ILE A N 1
ATOM 703 C CA . ILE A 1 88 ? -16.982 0.030 15.767 1.00 92.62 88 ILE A CA 1
ATOM 704 C C . ILE A 1 88 ? -16.982 -0.735 14.438 1.00 92.62 88 ILE A C 1
ATOM 706 O O . ILE A 1 88 ? -16.551 -0.200 13.417 1.00 92.62 88 ILE A O 1
ATOM 710 N N . ARG A 1 89 ? -17.485 -1.976 14.428 1.00 93.50 89 ARG A N 1
ATOM 711 C CA . ARG A 1 89 ? -17.552 -2.814 13.225 1.00 93.50 89 ARG A CA 1
ATOM 712 C C . ARG A 1 89 ? -18.369 -2.151 12.117 1.00 93.50 89 ARG A C 1
ATOM 714 O O . ARG A 1 89 ? -17.900 -2.098 10.981 1.00 93.50 89 ARG A O 1
ATOM 721 N N . GLU A 1 90 ? -19.561 -1.656 12.430 1.00 93.81 90 GLU A N 1
ATOM 722 C CA . GLU A 1 90 ? -20.434 -0.990 11.458 1.00 93.81 90 GLU A CA 1
ATOM 723 C C . GLU A 1 90 ? -19.793 0.273 10.878 1.00 93.81 90 GLU A C 1
ATOM 725 O O . GLU A 1 90 ? -19.797 0.464 9.658 1.00 93.81 90 GLU A O 1
ATOM 730 N N . GLU A 1 91 ? -19.184 1.103 11.725 1.00 93.75 91 GLU A N 1
ATOM 731 C CA . GLU A 1 91 ? -18.523 2.330 11.282 1.00 93.75 91 GLU A CA 1
ATOM 732 C C . GLU A 1 91 ? -17.278 2.044 10.436 1.00 93.75 91 GLU A C 1
ATOM 734 O O . GLU A 1 91 ? -17.113 2.637 9.369 1.00 93.75 91 GLU A O 1
ATOM 739 N N . LEU A 1 92 ? -16.429 1.089 10.833 1.00 95.44 92 LEU A N 1
ATOM 740 C CA . LEU A 1 92 ? -15.276 0.690 10.021 1.00 95.44 92 LEU A CA 1
ATOM 741 C C . LEU A 1 92 ? -15.717 0.084 8.683 1.00 95.44 92 LEU A C 1
ATOM 743 O O . LEU A 1 92 ? -15.110 0.369 7.652 1.00 95.44 92 LEU A O 1
ATOM 747 N N . GLN A 1 93 ? -16.794 -0.705 8.653 1.00 95.81 93 GLN A N 1
ATOM 748 C CA . GLN A 1 93 ? -17.333 -1.242 7.403 1.00 95.81 93 GLN A CA 1
ATOM 749 C C . GLN A 1 93 ? -17.888 -0.139 6.494 1.00 95.81 93 GLN A C 1
ATOM 751 O O . GLN A 1 93 ? -17.689 -0.199 5.276 1.00 95.81 93 GLN A O 1
ATOM 756 N N . ARG A 1 94 ? -18.552 0.872 7.067 1.00 95.31 94 ARG A N 1
ATOM 757 C CA . ARG A 1 94 ? -19.030 2.047 6.331 1.00 95.31 94 ARG A CA 1
ATOM 758 C C . ARG A 1 94 ? -17.863 2.820 5.727 1.00 95.31 94 ARG A C 1
ATOM 760 O O . ARG A 1 94 ? -17.876 3.037 4.522 1.00 95.31 94 ARG A O 1
ATOM 767 N N . ILE A 1 95 ? -16.852 3.155 6.533 1.00 95.75 95 ILE A N 1
ATOM 768 C CA . ILE A 1 95 ? -15.651 3.883 6.093 1.00 95.75 95 ILE A CA 1
ATOM 769 C C . ILE A 1 95 ? -14.930 3.111 4.995 1.00 95.75 95 ILE A C 1
ATOM 771 O O . ILE A 1 95 ? -14.619 3.675 3.950 1.00 95.75 95 ILE A O 1
ATOM 775 N N . ARG A 1 96 ? -14.719 1.804 5.192 1.00 96.69 96 ARG A N 1
ATOM 776 C CA . ARG A 1 96 ? -14.062 0.954 4.197 1.00 96.69 96 ARG A CA 1
ATOM 777 C C . ARG A 1 96 ? -14.757 1.054 2.836 1.00 96.69 96 ARG A C 1
ATOM 779 O O . ARG A 1 96 ? -14.092 1.212 1.821 1.00 96.69 96 ARG A O 1
ATOM 786 N N . LYS A 1 97 ? -16.091 0.976 2.816 1.00 96.38 97 LYS A N 1
ATOM 787 C CA . LYS A 1 97 ? -16.880 1.056 1.578 1.00 96.38 97 LYS A CA 1
ATOM 788 C C . LYS A 1 97 ? -16.921 2.470 0.994 1.00 96.38 97 LYS A C 1
ATOM 790 O O . LYS A 1 97 ? -16.770 2.607 -0.213 1.00 96.38 97 LYS A O 1
ATOM 795 N N . SER A 1 98 ? -17.139 3.502 1.812 1.00 96.12 98 SER A N 1
ATOM 796 C CA . SER A 1 98 ? -17.288 4.883 1.328 1.00 96.12 98 SER A CA 1
ATOM 797 C C . SER A 1 98 ? -15.989 5.457 0.775 1.00 96.12 98 SER A C 1
ATOM 799 O O . SER A 1 98 ? -16.018 6.229 -0.173 1.00 96.12 98 SER A O 1
ATOM 801 N N . GLU A 1 99 ? -14.861 5.058 1.355 1.00 95.44 99 GLU A N 1
ATOM 802 C CA . GLU A 1 99 ? -13.531 5.537 0.976 1.00 95.44 99 GLU A CA 1
ATOM 803 C C . GLU A 1 99 ? -12.816 4.559 0.027 1.00 95.44 99 GLU A C 1
ATOM 805 O O . GLU A 1 99 ? -11.637 4.726 -0.262 1.00 95.44 99 GLU A O 1
ATOM 810 N N . SER A 1 100 ? -13.524 3.527 -0.455 1.00 95.19 100 SER A N 1
ATOM 811 C CA . SER A 1 100 ? -13.010 2.509 -1.387 1.00 95.19 100 SER A CA 1
ATOM 812 C C . SER A 1 100 ? -11.730 1.804 -0.917 1.00 95.19 100 SER A C 1
ATOM 814 O O . SER A 1 100 ? -10.866 1.468 -1.719 1.00 95.19 100 SER A O 1
ATOM 816 N N . LEU A 1 101 ? -11.613 1.548 0.388 1.00 97.00 101 LEU A N 1
ATOM 817 C CA . LEU A 1 101 ? -10.509 0.769 0.939 1.00 97.00 101 LEU A CA 1
ATOM 818 C C . LEU A 1 101 ? -10.734 -0.728 0.699 1.00 97.00 101 LEU A C 1
ATOM 820 O O . LEU A 1 101 ? -11.794 -1.284 1.019 1.00 97.00 101 LEU A O 1
ATOM 824 N N . ASP A 1 102 ? -9.699 -1.418 0.228 1.00 95.88 102 ASP A N 1
ATOM 825 C CA . ASP A 1 102 ? -9.732 -2.875 0.128 1.00 95.88 102 ASP A CA 1
ATOM 826 C C . ASP A 1 102 ? -9.847 -3.511 1.514 1.00 95.88 102 ASP A C 1
ATOM 828 O O . ASP A 1 102 ? -10.718 -4.352 1.748 1.00 95.88 102 ASP A O 1
ATOM 832 N N . ILE A 1 103 ? -9.016 -3.070 2.458 1.00 95.75 103 ILE A N 1
ATOM 833 C CA . ILE A 1 103 ? -8.920 -3.621 3.811 1.00 95.75 103 ILE A CA 1
ATOM 834 C C . ILE A 1 103 ? -8.930 -2.471 4.821 1.00 95.75 103 ILE A C 1
ATOM 836 O O . ILE A 1 103 ? -8.310 -1.431 4.612 1.00 95.75 103 ILE A O 1
ATOM 840 N N . LEU A 1 104 ? -9.637 -2.669 5.934 1.00 96.75 104 LEU A N 1
ATOM 841 C CA . LEU A 1 104 ? -9.572 -1.791 7.098 1.00 96.75 104 LEU A CA 1
ATOM 842 C C . LEU A 1 104 ? -9.735 -2.635 8.361 1.00 96.75 104 LEU A C 1
ATOM 844 O O . LEU A 1 104 ? -10.741 -3.332 8.521 1.00 96.75 104 LEU A O 1
ATOM 848 N N . THR A 1 105 ? -8.749 -2.553 9.250 1.00 95.56 105 THR A N 1
ATOM 849 C CA . THR A 1 105 ? -8.641 -3.429 10.418 1.00 95.56 105 THR A CA 1
ATOM 850 C C . THR A 1 105 ? -8.212 -2.623 11.636 1.00 95.56 105 THR A C 1
ATOM 852 O O . THR A 1 105 ? -7.311 -1.791 11.550 1.00 95.56 105 THR A O 1
ATOM 855 N N . LEU A 1 106 ? -8.864 -2.873 12.771 1.00 94.81 106 LEU A N 1
ATOM 856 C CA . LEU A 1 106 ? -8.488 -2.342 14.077 1.00 94.81 106 LEU A CA 1
ATOM 857 C C . LEU A 1 106 ? -7.717 -3.412 14.850 1.00 94.81 106 LEU A C 1
ATOM 859 O O . LEU A 1 106 ? -8.196 -4.544 15.000 1.00 94.81 106 LEU A O 1
ATOM 863 N N . THR A 1 107 ? -6.546 -3.044 15.360 1.00 94.38 107 THR A N 1
ATOM 864 C CA . THR A 1 107 ? -5.699 -3.906 16.189 1.00 94.38 107 THR A CA 1
ATOM 865 C C . THR A 1 107 ? -5.540 -3.339 17.590 1.00 94.38 107 THR A C 1
ATOM 867 O O . THR A 1 107 ? -5.796 -2.160 17.815 1.00 94.38 107 THR A O 1
ATOM 870 N N . ASP A 1 108 ? -5.068 -4.165 18.518 1.00 91.19 108 ASP A N 1
ATOM 871 C CA . ASP A 1 108 ? -4.497 -3.666 19.768 1.00 91.19 108 ASP A CA 1
ATOM 872 C C . ASP A 1 108 ? -3.034 -3.213 19.608 1.00 91.19 108 ASP A C 1
ATOM 874 O O . ASP A 1 108 ? -2.429 -3.317 18.536 1.00 91.19 108 ASP A O 1
ATOM 878 N N . GLU A 1 109 ? -2.454 -2.745 20.713 1.00 88.81 109 GLU A N 1
ATOM 879 C CA . GLU A 1 109 ? -1.054 -2.322 20.859 1.00 88.81 109 GLU A CA 1
ATOM 880 C C . GLU A 1 109 ? -0.015 -3.424 20.569 1.00 88.81 109 GLU A C 1
ATOM 882 O O . GLU A 1 109 ? 1.173 -3.143 20.435 1.00 88.81 109 GLU A O 1
ATOM 887 N N . LYS A 1 110 ? -0.428 -4.693 20.476 1.00 88.50 110 LYS A N 1
ATOM 888 C CA . LYS A 1 110 ? 0.450 -5.826 20.140 1.00 88.50 110 LYS A CA 1
ATOM 889 C C . LYS A 1 110 ? 0.273 -6.269 18.685 1.00 88.50 110 LYS A C 1
ATOM 891 O O . LYS A 1 110 ? 1.017 -7.139 18.219 1.00 88.50 110 LYS A O 1
ATOM 896 N N . GLY A 1 111 ? -0.672 -5.666 17.962 1.00 90.12 111 GLY A N 1
ATOM 897 C CA . GLY A 1 111 ? -1.025 -6.005 16.587 1.00 90.12 111 GLY A CA 1
ATOM 898 C C . GLY A 1 111 ? -2.019 -7.162 16.468 1.00 90.12 111 GLY A C 1
ATOM 899 O O . GLY A 1 111 ? -2.176 -7.698 15.370 1.00 90.12 111 GLY A O 1
ATOM 900 N N . TYR A 1 112 ? -2.678 -7.585 17.554 1.00 93.06 112 TYR A N 1
ATOM 901 C CA . TYR A 1 112 ? -3.766 -8.560 17.453 1.00 93.06 112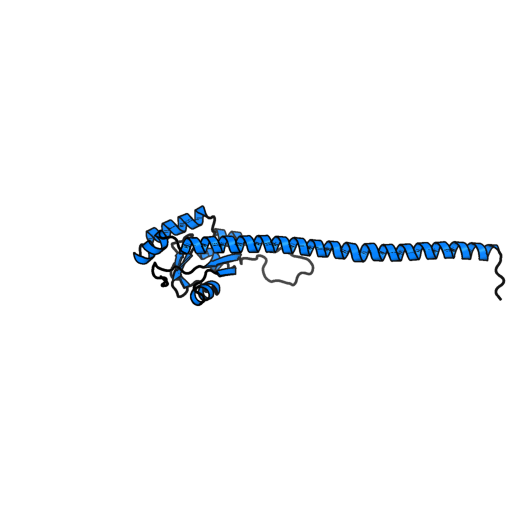 TYR A CA 1
ATOM 902 C C . TYR A 1 112 ? -5.012 -7.903 16.886 1.00 93.06 112 TYR A C 1
ATOM 904 O O . TYR A 1 112 ? -5.427 -6.827 17.317 1.00 93.06 112 TYR A O 1
ATOM 912 N N . VAL A 1 113 ? -5.629 -8.582 15.928 1.00 93.88 113 VAL A N 1
ATOM 913 C CA . VAL A 1 113 ? -6.820 -8.108 15.237 1.00 93.88 113 VAL A CA 1
ATOM 914 C C . VAL A 1 113 ? -8.021 -8.156 16.174 1.00 93.88 113 VAL A C 1
ATOM 916 O O . VAL A 1 113 ? -8.482 -9.232 16.566 1.00 93.88 113 VAL A O 1
ATOM 919 N N . LYS A 1 114 ? -8.558 -6.976 16.494 1.00 92.75 114 LYS A N 1
ATOM 920 C CA . LYS A 1 114 ? -9.811 -6.823 17.239 1.00 92.75 114 LYS A CA 1
ATOM 921 C C . LYS A 1 114 ? -11.006 -6.884 16.298 1.00 92.75 114 LYS A C 1
ATOM 923 O O . LYS A 1 114 ? -11.965 -7.605 16.570 1.00 92.75 114 LYS A O 1
ATOM 928 N N . ILE A 1 115 ? -10.946 -6.141 15.191 1.00 93.50 115 ILE A N 1
ATOM 929 C CA . ILE A 1 115 ? -12.050 -6.019 14.232 1.00 93.50 115 ILE A CA 1
ATOM 930 C C . ILE A 1 115 ? -11.492 -5.933 12.812 1.00 93.50 115 ILE A C 1
ATOM 932 O O . ILE A 1 115 ? -10.715 -5.030 12.514 1.00 93.50 115 ILE A O 1
ATOM 936 N N . ARG A 1 116 ? -11.960 -6.814 11.922 1.00 94.75 116 ARG A N 1
ATOM 937 C CA . ARG A 1 116 ? -11.830 -6.664 10.464 1.00 94.75 116 ARG A CA 1
ATOM 938 C C . ARG A 1 116 ? -13.120 -6.109 9.886 1.00 94.75 116 ARG A C 1
ATOM 940 O O . ARG A 1 116 ? -14.191 -6.663 10.128 1.00 94.75 116 ARG A O 1
ATOM 947 N N . ALA A 1 117 ? -13.028 -5.054 9.084 1.00 95.50 117 ALA A N 1
ATOM 948 C CA . ALA A 1 117 ? -14.193 -4.469 8.427 1.00 95.50 117 ALA A CA 1
ATOM 949 C C . ALA A 1 117 ? -14.676 -5.286 7.215 1.00 95.50 117 ALA A C 1
ATOM 951 O O . ALA A 1 117 ? -15.862 -5.250 6.880 1.00 95.50 117 ALA A O 1
ATOM 952 N N . ARG A 1 118 ? -13.764 -5.989 6.525 1.00 94.88 118 ARG A N 1
ATOM 953 C CA . ARG A 1 118 ? -14.086 -6.786 5.328 1.00 94.88 118 ARG A CA 1
ATOM 954 C C . ARG A 1 118 ? -14.634 -8.161 5.695 1.00 94.88 118 ARG A C 1
ATOM 956 O O . ARG A 1 118 ? -15.727 -8.497 5.248 1.00 94.88 118 ARG A O 1
ATOM 963 N N . ASN A 1 119 ? -13.926 -8.888 6.561 1.00 94.44 119 ASN A N 1
ATOM 964 C CA . ASN A 1 119 ? -14.317 -10.217 7.032 1.00 94.44 119 ASN A CA 1
ATOM 965 C C . ASN A 1 119 ? -14.360 -10.293 8.572 1.00 94.44 119 ASN A C 1
ATOM 967 O O . ASN A 1 119 ? -13.423 -10.788 9.203 1.00 94.44 119 ASN A O 1
ATOM 971 N N . PRO A 1 120 ? -15.446 -9.813 9.211 1.00 91.88 120 PRO A N 1
ATOM 972 C CA . PRO A 1 120 ? -15.530 -9.738 10.669 1.00 91.88 120 PRO A CA 1
ATOM 973 C C . PRO A 1 120 ? -15.512 -11.089 11.395 1.00 91.88 120 PRO A C 1
ATOM 975 O O . PRO A 1 120 ? -15.387 -11.085 12.619 1.00 91.88 120 PRO A O 1
ATOM 978 N N . ALA A 1 121 ? -15.687 -12.213 10.690 1.00 90.06 121 ALA A N 1
ATOM 979 C CA . ALA A 1 121 ? -15.705 -13.553 11.278 1.00 90.06 121 ALA A CA 1
ATOM 980 C C . ALA A 1 121 ? -14.302 -14.051 11.672 1.00 90.06 121 ALA A C 1
ATOM 982 O O . ALA A 1 121 ? -14.179 -14.862 12.587 1.00 90.06 121 ALA A O 1
ATOM 983 N N . VAL A 1 122 ? -13.244 -13.549 11.027 1.00 89.69 122 VAL A N 1
ATOM 984 C CA . VAL A 1 122 ? -11.856 -13.945 11.309 1.00 89.69 122 VAL A CA 1
ATOM 985 C C . VAL A 1 122 ? -11.238 -12.948 12.290 1.00 89.69 122 VAL A C 1
ATOM 987 O O . VAL A 1 122 ? -11.074 -11.769 11.964 1.00 89.69 122 VAL A O 1
ATOM 990 N N . ARG A 1 123 ? -10.895 -13.403 13.503 1.00 83.69 123 ARG A N 1
ATOM 991 C CA . ARG A 1 123 ? -10.371 -12.562 14.598 1.00 83.69 123 ARG A CA 1
ATOM 992 C C . ARG A 1 123 ? -9.287 -13.281 15.403 1.00 83.69 123 ARG A C 1
ATOM 994 O O . ARG A 1 123 ? -9.195 -14.504 15.365 1.00 83.69 123 ARG A O 1
ATOM 1001 N N . GLY A 1 124 ? -8.528 -12.515 16.190 1.00 81.31 124 GLY A N 1
ATOM 1002 C CA . GLY A 1 124 ? -7.596 -13.049 17.191 1.00 81.31 124 GLY A CA 1
ATOM 1003 C C . GLY A 1 124 ? -6.228 -13.467 16.653 1.00 81.31 124 GLY A C 1
ATOM 1004 O O . GLY A 1 124 ? -5.346 -13.801 17.441 1.00 81.31 124 GLY A O 1
ATOM 1005 N N . ASP A 1 125 ? -6.013 -13.402 15.341 1.00 91.75 125 ASP A N 1
ATOM 1006 C CA . ASP A 1 125 ? -4.683 -13.503 14.759 1.00 91.75 125 ASP A CA 1
ATOM 1007 C C . ASP A 1 125 ? -3.928 -12.171 14.860 1.00 91.75 125 ASP A C 1
ATOM 1009 O O . ASP A 1 125 ? -4.494 -11.109 15.137 1.00 91.75 125 ASP A O 1
ATOM 1013 N N . ARG A 1 126 ? -2.610 -12.241 14.676 1.00 90.31 126 ARG A N 1
ATOM 1014 C CA . ARG A 1 126 ? -1.718 -11.091 14.788 1.00 90.31 126 ARG A CA 1
ATOM 1015 C C . ARG A 1 126 ? -1.281 -10.633 13.407 1.00 90.31 126 ARG A C 1
ATOM 1017 O O . ARG A 1 126 ? -0.654 -11.398 12.677 1.00 90.31 126 ARG A O 1
ATOM 1024 N N . LEU A 1 127 ? -1.515 -9.361 13.096 1.00 87.38 127 LEU A N 1
ATOM 1025 C CA . LEU A 1 127 ? -0.894 -8.720 11.943 1.00 87.38 127 LEU A CA 1
ATOM 1026 C C . LEU A 1 127 ? 0.569 -8.447 12.285 1.00 87.38 127 LEU A C 1
ATOM 1028 O O . LEU A 1 127 ? 0.901 -7.513 13.014 1.00 87.38 127 LEU A O 1
ATOM 1032 N N . ASN A 1 128 ? 1.466 -9.292 11.787 1.00 77.94 128 ASN A N 1
ATOM 1033 C CA . ASN A 1 128 ? 2.899 -9.100 11.974 1.00 77.94 128 ASN A CA 1
ATOM 1034 C C . ASN A 1 128 ? 3.430 -8.091 10.948 1.00 77.94 128 ASN A C 1
ATOM 1036 O O . ASN A 1 128 ? 4.077 -8.486 9.978 1.00 77.94 128 ASN A O 1
ATOM 1040 N N . ASP A 1 129 ? 3.099 -6.807 11.105 1.00 82.25 129 ASP A N 1
ATOM 1041 C CA . ASP A 1 129 ? 3.557 -5.725 10.225 1.00 82.25 129 ASP A CA 1
ATOM 1042 C C . ASP A 1 129 ? 4.486 -4.735 10.917 1.00 82.25 129 ASP A C 1
ATOM 1044 O O . ASP A 1 129 ? 4.184 -4.200 11.983 1.00 82.25 129 ASP A O 1
ATOM 1048 N N . GLY A 1 130 ? 5.618 -4.457 10.265 1.00 87.38 130 GLY A N 1
ATOM 1049 C CA . GLY A 1 130 ? 6.573 -3.454 10.716 1.00 87.38 130 GLY A CA 1
ATOM 1050 C C . GLY A 1 130 ? 5.948 -2.062 10.807 1.00 87.38 130 GLY A C 1
ATOM 1051 O O . GLY A 1 130 ? 6.361 -1.281 11.663 1.00 87.38 130 GLY A O 1
ATOM 1052 N N . ILE A 1 131 ? 4.919 -1.764 9.999 1.00 92.19 131 ILE A N 1
ATOM 1053 C CA . ILE A 1 131 ? 4.227 -0.472 10.055 1.00 92.19 131 ILE A CA 1
ATOM 1054 C C . ILE A 1 131 ? 3.480 -0.271 11.375 1.00 92.19 131 ILE A C 1
ATOM 1056 O O . ILE A 1 131 ? 3.470 0.840 11.896 1.00 92.19 131 ILE A O 1
ATOM 1060 N N . ILE A 1 132 ? 2.922 -1.339 11.955 1.00 91.31 132 ILE A N 1
ATOM 1061 C CA . ILE A 1 132 ? 2.214 -1.277 13.240 1.00 91.31 132 ILE A CA 1
ATOM 1062 C C . ILE A 1 132 ? 3.210 -0.899 14.335 1.00 91.31 132 ILE A C 1
ATOM 1064 O O . ILE A 1 132 ? 2.994 0.067 15.063 1.00 91.31 132 ILE A O 1
ATOM 1068 N N . ASN A 1 133 ? 4.355 -1.585 14.384 1.00 90.25 133 ASN A N 1
ATOM 1069 C CA . ASN A 1 133 ? 5.416 -1.274 15.342 1.00 90.25 133 ASN A CA 1
ATOM 1070 C C . ASN A 1 133 ? 5.933 0.162 15.169 1.00 90.25 133 ASN A C 1
ATOM 1072 O O . ASN A 1 133 ? 6.101 0.875 16.154 1.00 90.25 133 ASN A O 1
ATOM 1076 N N . LEU A 1 134 ? 6.147 0.610 13.927 1.00 92.00 134 LEU A N 1
ATOM 1077 C CA . LEU A 1 134 ? 6.617 1.965 13.627 1.00 92.00 134 LEU A CA 1
ATOM 1078 C C . LEU A 1 134 ? 5.627 3.035 14.105 1.00 92.00 134 LEU A C 1
ATOM 1080 O O . LEU A 1 134 ? 6.034 4.044 14.681 1.00 92.00 134 LEU A O 1
ATOM 1084 N N . VAL A 1 135 ? 4.332 2.810 13.887 1.00 94.69 135 VAL A N 1
ATOM 1085 C CA . VAL A 1 135 ? 3.262 3.727 14.296 1.00 94.69 135 VAL A CA 1
ATOM 1086 C C . VAL A 1 135 ? 3.123 3.791 15.814 1.00 94.69 135 VAL A C 1
ATOM 1088 O O . VAL A 1 135 ? 2.971 4.882 16.362 1.00 94.69 135 VAL A O 1
ATOM 1091 N N . LEU A 1 136 ? 3.217 2.649 16.496 1.00 91.19 136 LEU A N 1
ATOM 1092 C CA . LEU A 1 136 ? 3.149 2.577 17.956 1.00 91.19 136 LEU A CA 1
ATOM 1093 C C . LEU A 1 136 ? 4.364 3.237 18.620 1.00 91.19 136 LEU A C 1
ATOM 1095 O O . LEU A 1 136 ? 4.198 3.988 19.579 1.00 91.19 136 LEU A O 1
ATOM 1099 N N . LEU A 1 137 ? 5.568 3.019 18.078 1.00 91.19 137 LEU A N 1
ATOM 1100 C CA . 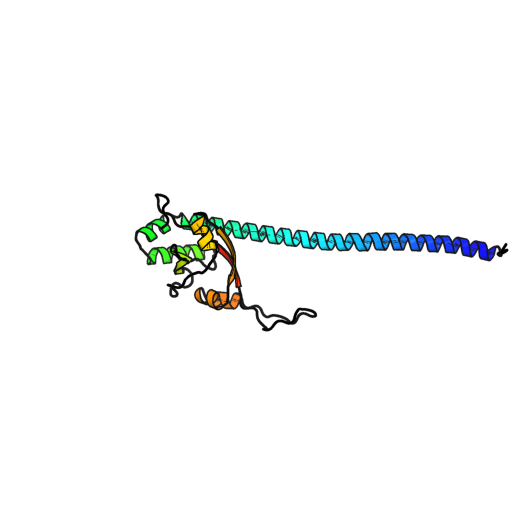LEU A 1 137 ? 6.807 3.633 18.567 1.00 91.19 137 LEU A CA 1
ATOM 1101 C C . LEU A 1 137 ? 6.792 5.157 18.409 1.00 91.19 137 LEU A C 1
ATOM 1103 O O . LEU A 1 137 ? 7.101 5.883 19.350 1.00 91.19 137 LEU A O 1
ATOM 1107 N N . ASN A 1 138 ? 6.410 5.646 17.228 1.00 92.00 138 ASN A N 1
ATOM 1108 C CA . ASN A 1 138 ? 6.465 7.076 16.917 1.00 92.00 138 ASN A CA 1
ATOM 1109 C C . ASN A 1 138 ? 5.202 7.838 17.340 1.00 92.00 138 ASN A C 1
ATOM 1111 O O . ASN A 1 138 ? 5.190 9.067 17.284 1.00 92.00 138 ASN A O 1
ATOM 1115 N N . LYS A 1 139 ? 4.126 7.127 17.705 1.00 90.38 139 LYS A N 1
ATOM 1116 C CA . LYS A 1 139 ? 2.775 7.673 17.930 1.00 90.38 139 LYS A CA 1
ATOM 1117 C C . LYS A 1 139 ? 2.290 8.560 16.774 1.00 90.38 139 LYS A C 1
ATOM 1119 O O . LYS A 1 139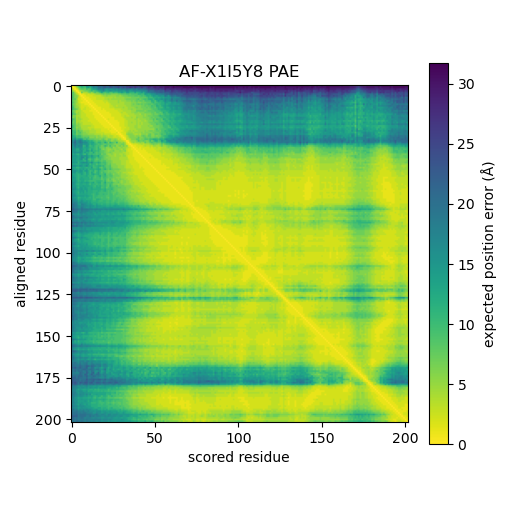 ? 1.558 9.530 16.969 1.00 90.38 139 LYS A O 1
ATOM 1124 N N . GLN A 1 140 ? 2.698 8.227 15.552 1.00 93.38 140 GLN A N 1
ATOM 1125 C CA . GLN A 1 140 ? 2.388 8.980 14.340 1.00 93.38 140 GLN A CA 1
ATOM 1126 C C . GLN A 1 140 ? 1.929 8.043 13.223 1.00 93.38 140 GLN A C 1
ATOM 1128 O O . GLN A 1 140 ? 2.406 6.913 13.159 1.00 93.38 140 GLN A O 1
ATOM 1133 N N . PRO A 1 141 ? 1.034 8.493 12.324 1.00 96.25 141 PRO A N 1
ATOM 1134 C CA . PRO A 1 141 ? 0.615 7.705 11.172 1.00 96.25 141 PRO A CA 1
ATOM 1135 C C . PRO A 1 141 ? 1.777 7.374 10.236 1.00 96.25 141 PRO A C 1
ATOM 1137 O O . PRO A 1 141 ? 2.591 8.240 9.912 1.00 96.25 141 PRO A O 1
ATOM 1140 N N . GLY A 1 142 ? 1.798 6.142 9.743 1.00 96.12 142 GLY A N 1
ATOM 1141 C CA . GLY A 1 142 ? 2.798 5.640 8.808 1.00 96.12 142 GLY A CA 1
ATOM 1142 C C . GLY A 1 142 ? 2.154 5.078 7.547 1.00 96.12 142 GLY A C 1
ATOM 1143 O O . GLY A 1 142 ? 0.985 4.700 7.556 1.00 96.12 142 GLY A O 1
ATOM 1144 N N . VAL A 1 143 ? 2.929 5.008 6.467 1.00 97.00 143 VAL A N 1
ATOM 1145 C CA . VAL A 1 143 ? 2.569 4.296 5.236 1.00 97.00 143 VAL A CA 1
ATOM 1146 C C . VAL A 1 143 ? 3.767 3.487 4.747 1.00 97.00 143 VAL A C 1
ATOM 1148 O O . VAL A 1 143 ? 4.910 3.923 4.888 1.00 97.00 143 VAL A O 1
ATOM 1151 N N . SER A 1 144 ? 3.519 2.309 4.193 1.00 95.31 144 SER A N 1
ATOM 1152 C CA . SER A 1 144 ? 4.522 1.454 3.563 1.00 95.31 144 SER A CA 1
ATOM 1153 C C . SER A 1 144 ? 3.890 0.647 2.427 1.00 95.31 144 SER A C 1
ATOM 1155 O O . SER A 1 144 ? 2.674 0.646 2.250 1.00 95.31 144 SER A O 1
ATOM 1157 N N . THR A 1 145 ? 4.718 -0.037 1.640 1.00 95.44 145 THR A N 1
ATOM 1158 C CA . THR A 1 145 ? 4.251 -1.069 0.707 1.00 95.44 145 THR A CA 1
ATOM 1159 C C . THR A 1 145 ? 4.684 -2.424 1.212 1.00 95.44 145 THR A C 1
ATOM 1161 O O . THR A 1 145 ? 5.819 -2.589 1.669 1.00 95.44 145 THR A O 1
ATOM 1164 N N . ARG A 1 146 ? 3.786 -3.400 1.103 1.00 93.62 146 ARG A N 1
ATOM 1165 C CA . ARG A 1 146 ? 4.050 -4.761 1.537 1.00 93.62 146 ARG A CA 1
ATOM 1166 C C . ARG A 1 146 ? 3.483 -5.790 0.575 1.00 93.62 146 ARG A C 1
ATOM 1168 O O . ARG A 1 146 ? 2.451 -5.585 -0.054 1.00 93.62 146 ARG A O 1
ATOM 1175 N N . ILE A 1 147 ? 4.193 -6.908 0.492 1.00 94.19 147 ILE A N 1
ATOM 1176 C CA . ILE A 1 147 ? 3.778 -8.103 -0.226 1.00 94.19 147 ILE A CA 1
ATOM 1177 C C . ILE A 1 147 ? 3.104 -9.045 0.776 1.00 94.19 147 ILE A C 1
ATOM 1179 O O . ILE A 1 147 ? 3.703 -9.404 1.792 1.00 94.19 147 ILE A O 1
ATOM 1183 N N . PHE A 1 148 ? 1.867 -9.424 0.485 1.00 93.56 148 PHE A N 1
ATOM 1184 C CA . PHE A 1 148 ? 1.048 -10.324 1.281 1.00 93.56 148 PHE A CA 1
ATOM 1185 C C . PHE A 1 148 ? 0.947 -11.685 0.597 1.00 93.56 148 PHE A C 1
ATOM 1187 O O . PHE A 1 148 ? 0.715 -11.735 -0.614 1.00 93.56 148 PHE A O 1
ATOM 1194 N N . PRO A 1 149 ? 1.131 -12.783 1.345 1.00 94.75 149 PRO A N 1
ATOM 1195 C CA . PRO A 1 149 ? 0.904 -14.117 0.821 1.00 94.75 149 PRO A CA 1
ATOM 1196 C C . PRO A 1 149 ? -0.600 -14.377 0.665 1.00 94.75 149 PRO A C 1
ATOM 1198 O O . PRO A 1 149 ? -1.430 -13.697 1.279 1.00 94.75 149 PRO A O 1
ATOM 1201 N N . GLN A 1 150 ? -0.944 -15.369 -0.152 1.00 95.31 150 GLN A N 1
ATOM 1202 C CA . GLN A 1 150 ? -2.329 -15.707 -0.474 1.00 95.31 150 GLN A CA 1
ATOM 1203 C C . GLN A 1 150 ? -3.165 -15.971 0.785 1.00 95.31 150 GLN A C 1
ATOM 1205 O O . GLN A 1 150 ? -4.276 -15.462 0.897 1.00 95.31 150 GLN A O 1
ATOM 1210 N N . GLU A 1 151 ? -2.613 -16.687 1.765 1.00 94.38 151 GLU A N 1
ATOM 1211 C CA . GLU A 1 151 ? -3.326 -17.073 2.984 1.00 94.38 151 GLU A CA 1
ATOM 1212 C C . GLU A 1 151 ? -3.727 -15.852 3.826 1.00 94.38 151 GLU A C 1
ATOM 1214 O O . GLU A 1 151 ? -4.775 -15.852 4.467 1.00 94.38 151 GLU A O 1
ATOM 1219 N N . GLU A 1 152 ? -2.922 -14.783 3.818 1.00 93.94 152 GLU A N 1
ATOM 1220 C CA . GLU A 1 152 ? -3.267 -13.532 4.506 1.00 93.94 152 GLU A CA 1
ATOM 1221 C C . GLU A 1 152 ? -4.333 -12.736 3.741 1.00 93.94 152 GLU A C 1
ATOM 1223 O O . GLU A 1 152 ? -5.194 -12.118 4.365 1.00 93.94 152 GLU A O 1
ATOM 1228 N N . LEU A 1 153 ? -4.322 -12.779 2.403 1.00 94.75 153 LEU A N 1
ATOM 1229 C CA . LEU A 1 153 ? -5.372 -12.162 1.583 1.00 94.75 153 LEU A CA 1
ATOM 1230 C C . LEU A 1 153 ? -6.717 -12.874 1.774 1.00 94.75 153 LEU A C 1
ATOM 1232 O O . LEU A 1 153 ? -7.746 -12.215 1.913 1.00 94.75 153 LEU A O 1
ATOM 1236 N N . GLU A 1 154 ? -6.714 -14.205 1.857 1.00 95.06 154 GLU A N 1
ATOM 1237 C CA . GLU A 1 154 ? -7.918 -15.021 2.056 1.00 95.06 154 GLU A CA 1
ATOM 1238 C C . GLU A 1 154 ? -8.615 -14.745 3.394 1.00 95.06 154 GLU A C 1
ATOM 1240 O O . GLU A 1 154 ? -9.845 -14.800 3.470 1.00 95.06 154 GLU A O 1
ATOM 1245 N N . LYS A 1 155 ? -7.861 -14.376 4.441 1.00 94.44 155 LYS A N 1
ATOM 1246 C CA . LYS A 1 155 ? -8.449 -13.932 5.717 1.00 94.44 155 LYS A CA 1
ATOM 1247 C C . LYS A 1 155 ? -9.308 -12.682 5.552 1.00 94.44 155 LYS A C 1
ATOM 1249 O O . LYS A 1 155 ? -10.294 -12.528 6.272 1.00 94.44 155 LYS A O 1
ATOM 1254 N N . GLU A 1 156 ? -8.953 -11.800 4.623 1.00 94.19 156 GLU A N 1
ATOM 1255 C CA . GLU A 1 156 ? -9.703 -10.577 4.332 1.00 94.19 156 GLU A CA 1
ATOM 1256 C C . GLU A 1 156 ? -10.812 -10.823 3.300 1.00 94.19 156 GLU A C 1
ATOM 1258 O O . GLU A 1 156 ? -11.916 -10.297 3.450 1.00 94.19 156 GLU A O 1
ATOM 1263 N N . GLY A 1 157 ? -10.559 -11.651 2.285 1.00 93.75 157 GLY A N 1
ATOM 1264 C CA . GLY A 1 157 ? -11.557 -12.097 1.316 1.00 93.75 157 GLY A CA 1
ATOM 1265 C C . GLY A 1 157 ? -10.952 -12.937 0.190 1.00 93.75 157 GLY A C 1
ATOM 1266 O O . GLY A 1 157 ? -9.899 -12.607 -0.351 1.00 93.75 157 GLY A O 1
ATOM 1267 N N . ALA A 1 158 ? -11.644 -14.0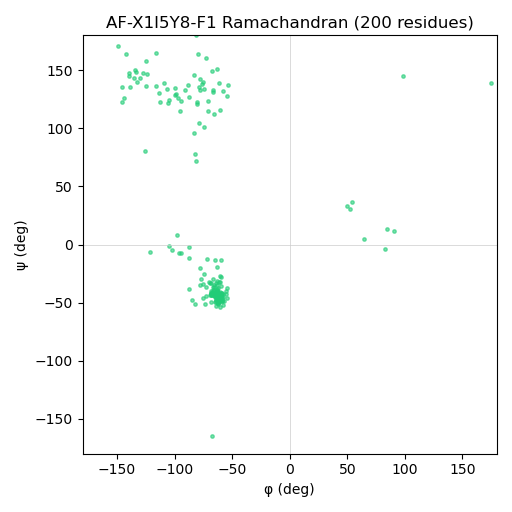09 -0.205 1.00 93.94 158 ALA A N 1
ATOM 1268 C CA . ALA A 1 158 ? -11.208 -14.885 -1.300 1.00 93.94 158 ALA A CA 1
ATOM 1269 C C . ALA A 1 158 ? -11.086 -14.147 -2.648 1.00 93.94 158 ALA A C 1
ATOM 1271 O O . ALA A 1 158 ? -10.283 -14.515 -3.501 1.00 93.94 158 ALA A O 1
ATOM 1272 N N . ASP A 1 159 ? -11.853 -13.074 -2.833 1.00 95.06 159 ASP A N 1
ATOM 1273 C CA . ASP A 1 159 ? -11.796 -12.230 -4.020 1.00 95.06 159 ASP A CA 1
ATOM 1274 C C . ASP A 1 159 ? -10.482 -11.437 -4.131 1.00 95.06 159 ASP A C 1
ATOM 1276 O O . ASP A 1 159 ? -9.977 -11.265 -5.238 1.00 95.06 159 ASP A O 1
ATOM 1280 N N . LEU A 1 160 ? -9.874 -11.027 -3.008 1.00 95.00 160 LEU A N 1
ATOM 1281 C CA . LEU A 1 160 ? -8.543 -10.401 -3.009 1.00 95.00 160 LEU A CA 1
ATOM 1282 C C . LEU A 1 160 ? -7.443 -11.389 -3.395 1.00 95.00 160 LEU A C 1
ATOM 1284 O O . LEU A 1 160 ? -6.523 -11.035 -4.133 1.00 95.00 160 LEU A O 1
ATOM 1288 N N . ALA A 1 161 ? -7.544 -12.624 -2.905 1.00 95.25 161 ALA A N 1
ATOM 1289 C CA . ALA A 1 161 ? -6.609 -13.687 -3.250 1.00 95.25 161 ALA A CA 1
ATOM 1290 C C . ALA A 1 161 ? -6.666 -14.013 -4.751 1.00 95.25 161 ALA A C 1
ATOM 1292 O O . ALA A 1 161 ? -5.627 -14.094 -5.407 1.00 95.25 161 ALA A O 1
ATOM 1293 N N . GLU A 1 162 ? -7.869 -14.101 -5.328 1.00 95.25 162 GLU A N 1
ATOM 1294 C CA . GLU A 1 162 ? -8.021 -14.278 -6.775 1.00 95.25 162 GLU A CA 1
ATOM 1295 C C . GLU A 1 162 ? -7.543 -13.059 -7.573 1.00 95.25 162 GLU A C 1
ATOM 1297 O O . GLU A 1 162 ? -6.920 -13.227 -8.620 1.00 95.25 162 GLU A O 1
ATOM 1302 N N . GLN A 1 163 ? -7.758 -11.834 -7.083 1.00 94.50 163 GLN A N 1
ATOM 1303 C CA . GLN A 1 163 ? -7.250 -10.622 -7.735 1.00 94.50 163 GLN A CA 1
ATOM 1304 C C . GLN A 1 163 ? -5.713 -10.578 -7.781 1.00 94.50 163 GLN A C 1
ATOM 1306 O O . GLN A 1 163 ? -5.143 -10.094 -8.760 1.00 94.50 163 GLN A O 1
ATOM 1311 N N . ALA A 1 164 ? -5.031 -11.095 -6.755 1.00 95.06 164 ALA A N 1
ATOM 1312 C CA . ALA A 1 164 ? -3.570 -11.194 -6.727 1.00 95.06 164 ALA A CA 1
ATOM 1313 C C . ALA A 1 164 ? -3.012 -12.266 -7.683 1.00 95.06 164 ALA A C 1
ATOM 1315 O O . ALA A 1 164 ? -1.809 -12.298 -7.949 1.00 95.06 164 ALA A O 1
ATOM 1316 N N . ARG A 1 165 ? -3.869 -13.145 -8.218 1.00 94.62 165 ARG A N 1
ATOM 1317 C CA . ARG A 1 165 ? -3.458 -14.315 -8.990 1.00 94.62 165 ARG A CA 1
ATOM 1318 C C . ARG A 1 165 ? -3.071 -13.946 -10.424 1.00 94.62 165 ARG A C 1
ATOM 1320 O O . ARG A 1 165 ? -3.921 -13.753 -11.293 1.00 94.62 165 ARG A O 1
ATOM 1327 N N . ILE A 1 166 ? -1.771 -13.920 -10.717 1.00 93.31 166 ILE A N 1
ATOM 1328 C CA . ILE A 1 166 ? -1.238 -13.547 -12.038 1.00 93.31 166 ILE A CA 1
ATOM 1329 C C . ILE A 1 166 ? -0.591 -14.759 -12.707 1.00 93.31 166 ILE A C 1
ATOM 1331 O O . ILE A 1 166 ? 0.360 -15.349 -12.196 1.00 93.31 166 ILE A O 1
ATOM 1335 N N . LYS A 1 167 ? -1.066 -15.125 -13.902 1.00 92.12 167 LYS A N 1
ATOM 1336 C CA . LYS A 1 167 ? -0.451 -16.197 -14.696 1.00 92.12 167 LYS A CA 1
ATOM 1337 C C . LYS A 1 167 ? 0.900 -15.738 -15.243 1.00 92.12 167 LYS A C 1
ATOM 1339 O O . LYS A 1 167 ? 0.979 -14.767 -15.992 1.00 92.12 167 LYS A O 1
ATOM 1344 N N . LEU A 1 168 ? 1.951 -16.486 -14.925 1.00 88.56 168 LEU A N 1
ATOM 1345 C CA . LEU A 1 168 ? 3.287 -16.232 -15.446 1.00 88.56 168 LEU A CA 1
ATOM 1346 C C . LEU A 1 168 ? 3.395 -16.809 -16.860 1.00 88.56 168 LEU A C 1
ATOM 1348 O O . LEU A 1 168 ? 3.197 -18.008 -17.080 1.00 88.56 168 LEU A O 1
ATOM 1352 N N . VAL A 1 169 ? 3.697 -15.945 -17.827 1.00 87.94 169 VAL A N 1
ATOM 1353 C CA . VAL A 1 169 ? 3.970 -16.354 -19.207 1.00 87.94 169 VAL A CA 1
ATOM 1354 C C . VAL A 1 169 ? 5.461 -16.668 -19.372 1.00 87.94 169 VAL A C 1
ATOM 1356 O O . VAL A 1 169 ? 6.294 -15.930 -18.841 1.00 87.94 169 VAL A O 1
ATOM 1359 N N . PRO A 1 170 ? 5.831 -17.752 -20.079 1.00 83.69 170 PRO A N 1
ATOM 1360 C CA . PRO A 1 170 ? 7.231 -18.043 -20.360 1.00 83.69 170 PRO A CA 1
ATOM 1361 C C . PRO A 1 170 ? 7.874 -16.907 -21.160 1.00 83.69 170 PRO A C 1
ATOM 1363 O O . PRO A 1 170 ? 7.505 -16.656 -22.307 1.00 83.69 170 PRO A O 1
ATOM 1366 N N . THR A 1 171 ? 8.854 -16.238 -20.558 1.00 86.06 171 THR A N 1
ATOM 1367 C CA . THR A 1 171 ? 9.564 -15.118 -21.183 1.00 86.06 171 THR A CA 1
ATOM 1368 C C . THR A 1 171 ? 10.962 -15.572 -21.611 1.00 86.06 171 THR A C 1
ATOM 1370 O O . THR A 1 171 ? 11.737 -16.022 -20.761 1.00 86.06 171 THR A O 1
ATOM 1373 N N . PRO A 1 172 ? 11.325 -15.471 -22.906 1.00 88.56 172 PRO A N 1
ATOM 1374 C CA . PRO A 1 172 ? 12.649 -15.861 -23.383 1.00 88.56 172 PRO A CA 1
ATOM 1375 C C . PRO A 1 172 ? 13.771 -15.165 -22.606 1.00 88.56 172 PRO A C 1
ATOM 1377 O O . PRO A 1 172 ? 13.705 -13.963 -22.361 1.00 88.56 172 PRO A O 1
ATOM 1380 N N . LYS A 1 173 ? 14.822 -15.918 -22.253 1.00 87.62 173 LYS A N 1
ATOM 1381 C CA . LYS A 1 173 ? 15.989 -15.454 -21.471 1.00 87.62 173 LYS A CA 1
ATOM 1382 C C . LYS A 1 173 ? 15.687 -15.026 -20.025 1.00 87.62 173 LYS A C 1
ATOM 1384 O O . LYS A 1 173 ? 16.598 -14.562 -19.343 1.00 87.62 173 LYS A O 1
ATOM 1389 N N . ALA A 1 174 ? 14.455 -15.188 -19.537 1.00 86.81 174 ALA A N 1
ATOM 1390 C CA . ALA A 1 174 ? 14.164 -14.992 -18.123 1.00 86.81 174 ALA A CA 1
ATOM 1391 C C . ALA A 1 174 ? 14.850 -16.072 -17.275 1.00 86.81 174 ALA A C 1
ATOM 1393 O O . ALA A 1 174 ? 15.033 -17.211 -17.714 1.00 86.81 174 ALA A O 1
ATOM 1394 N N . LYS A 1 175 ? 15.215 -15.715 -16.040 1.00 85.25 175 LYS A N 1
ATOM 1395 C CA . LYS A 1 175 ? 15.725 -16.681 -15.066 1.00 85.25 175 LYS A CA 1
ATOM 1396 C C . LYS A 1 175 ? 14.661 -17.772 -14.851 1.00 85.25 175 LYS A C 1
ATOM 1398 O O . LYS A 1 175 ? 13.502 -17.412 -14.631 1.00 85.25 175 LYS A O 1
ATOM 1403 N N . PRO A 1 176 ? 15.022 -19.069 -14.892 1.00 78.50 176 PRO A N 1
ATOM 1404 C CA . PRO A 1 176 ? 14.086 -20.139 -14.578 1.00 78.50 176 PRO A CA 1
ATOM 1405 C C . PRO A 1 176 ? 13.472 -19.905 -13.198 1.00 78.50 176 PRO A C 1
ATOM 1407 O O . PRO A 1 176 ? 14.191 -19.674 -12.223 1.00 78.50 176 PRO A O 1
ATOM 1410 N N . ARG A 1 177 ? 12.142 -19.926 -13.136 1.00 80.38 177 ARG A N 1
ATOM 1411 C CA . ARG A 1 177 ? 11.367 -19.796 -11.904 1.00 80.38 177 ARG A CA 1
ATOM 1412 C C . ARG A 1 177 ? 10.435 -20.994 -11.801 1.00 80.38 177 ARG A C 1
ATOM 1414 O O . ARG A 1 177 ? 9.823 -21.386 -12.793 1.00 80.38 177 ARG A O 1
ATOM 1421 N N . GLU A 1 178 ? 10.345 -21.561 -10.606 1.00 75.12 178 GLU A N 1
ATOM 1422 C CA . GLU A 1 178 ? 9.339 -22.567 -10.281 1.00 75.12 178 GLU A CA 1
ATOM 1423 C C . GLU A 1 178 ? 7.971 -21.902 -10.095 1.00 75.12 178 GLU A C 1
ATOM 1425 O O . GLU A 1 178 ? 7.862 -20.822 -9.515 1.00 75.12 178 GLU A O 1
ATOM 1430 N N . GLY A 1 179 ? 6.921 -22.550 -10.594 1.00 76.38 179 GLY A N 1
ATOM 1431 C CA . GLY A 1 179 ? 5.557 -22.030 -10.537 1.00 76.38 179 GLY A CA 1
ATOM 1432 C C . GLY A 1 179 ? 5.108 -21.343 -11.829 1.00 76.38 179 GLY A C 1
ATOM 1433 O O . GLY A 1 179 ? 5.878 -20.717 -12.554 1.00 76.38 179 GLY A O 1
ATOM 1434 N N . LYS A 1 180 ? 3.819 -21.501 -12.141 1.00 85.38 180 LYS A N 1
ATOM 1435 C CA . LYS A 1 180 ? 3.166 -20.925 -13.334 1.00 85.38 180 LYS A CA 1
ATOM 1436 C C . LYS A 1 180 ? 2.278 -19.725 -12.998 1.00 85.38 180 LYS A C 1
ATOM 1438 O O . LYS A 1 180 ? 1.645 -19.161 -13.889 1.00 85.38 180 LYS A O 1
ATOM 1443 N N . VAL A 1 181 ? 2.180 -19.383 -11.717 1.00 91.69 181 VAL A N 1
ATOM 1444 C CA . VAL A 1 181 ? 1.245 -18.401 -11.176 1.00 91.69 181 VAL A CA 1
ATOM 1445 C C . VAL A 1 181 ? 1.927 -17.682 -10.016 1.00 91.69 181 VAL A C 1
ATOM 1447 O O . VAL A 1 181 ? 2.587 -18.325 -9.205 1.00 91.69 181 VAL A O 1
ATOM 1450 N N . GLU A 1 182 ? 1.782 -16.364 -9.976 1.00 93.25 182 GLU A N 1
ATOM 1451 C CA . GLU A 1 182 ? 2.062 -15.531 -8.810 1.00 93.25 182 GLU A CA 1
ATOM 1452 C C . GLU A 1 182 ? 0.774 -15.395 -7.999 1.00 93.25 182 GLU A C 1
ATOM 1454 O O . GLU A 1 182 ? -0.283 -15.157 -8.583 1.00 93.25 182 GLU A O 1
ATOM 1459 N N . THR A 1 183 ? 0.853 -15.590 -6.687 1.00 95.25 183 THR A N 1
ATOM 1460 C CA . THR A 1 183 ? -0.306 -15.539 -5.775 1.00 95.25 183 THR A CA 1
ATOM 1461 C C . THR A 1 183 ? -0.143 -14.488 -4.682 1.00 95.25 183 THR A C 1
ATOM 1463 O O . THR A 1 183 ? -1.081 -14.227 -3.932 1.00 95.25 183 THR A O 1
ATOM 1466 N N . TYR A 1 184 ? 1.033 -13.864 -4.591 1.00 95.62 184 TYR A N 1
ATOM 1467 C CA . TYR A 1 184 ? 1.284 -12.793 -3.644 1.00 95.62 184 TYR A CA 1
ATOM 1468 C C . TYR A 1 184 ? 0.699 -11.469 -4.150 1.00 95.62 184 TYR A C 1
ATOM 1470 O O . TYR A 1 184 ? 0.899 -11.080 -5.301 1.00 95.62 184 TYR A O 1
ATOM 1478 N N . GLY A 1 185 ? 0.025 -10.738 -3.264 1.00 95.38 185 GLY A N 1
ATOM 1479 C CA . GLY A 1 185 ? -0.514 -9.408 -3.545 1.00 95.38 185 GLY A CA 1
ATOM 1480 C C . GLY A 1 185 ? 0.391 -8.310 -3.000 1.00 95.38 185 GLY A C 1
ATOM 1481 O O . GLY A 1 185 ? 0.841 -8.383 -1.860 1.00 95.38 185 GLY A O 1
ATOM 1482 N N . MET A 1 186 ? 0.651 -7.267 -3.786 1.00 95.19 186 MET A N 1
ATOM 1483 C CA . MET A 1 186 ? 1.348 -6.070 -3.307 1.00 95.19 186 MET A CA 1
ATOM 1484 C C . MET A 1 186 ? 0.326 -4.997 -2.934 1.00 95.19 186 MET A C 1
ATOM 1486 O O . MET A 1 186 ? -0.507 -4.631 -3.758 1.00 95.19 186 MET A O 1
ATOM 1490 N N . MET A 1 187 ? 0.405 -4.482 -1.708 1.00 94.44 187 MET A N 1
ATOM 1491 C CA . MET A 1 187 ? -0.529 -3.489 -1.178 1.00 94.44 187 MET A CA 1
ATOM 1492 C C . MET A 1 187 ? 0.212 -2.303 -0.566 1.00 94.44 187 MET A C 1
ATOM 1494 O O . MET A 1 187 ? 1.248 -2.471 0.084 1.00 94.44 187 MET A O 1
ATOM 1498 N N . ILE A 1 188 ? -0.357 -1.109 -0.737 1.00 96.62 188 ILE A N 1
ATOM 1499 C CA . ILE A 1 188 ? -0.012 0.060 0.072 1.00 96.62 188 ILE A CA 1
ATOM 1500 C C . ILE A 1 188 ? -0.771 -0.078 1.388 1.00 96.62 188 ILE A C 1
ATOM 1502 O O . ILE A 1 188 ? -1.995 -0.187 1.396 1.00 96.62 188 ILE A O 1
ATOM 1506 N N . ILE A 1 189 ? -0.049 -0.075 2.502 1.00 96.12 189 ILE A N 1
ATOM 1507 C CA . ILE A 1 189 ? -0.619 -0.171 3.842 1.00 96.12 189 ILE A CA 1
ATOM 1508 C C . ILE A 1 189 ? -0.329 1.106 4.620 1.00 96.12 189 ILE A C 1
ATOM 1510 O O . ILE A 1 189 ? 0.789 1.618 4.616 1.00 96.12 189 ILE A O 1
ATOM 1514 N N . SER A 1 190 ? -1.336 1.610 5.327 1.00 97.00 190 SER A N 1
ATOM 1515 C CA . SER A 1 190 ? -1.165 2.682 6.301 1.00 97.00 190 SER A CA 1
ATOM 1516 C C . SER A 1 190 ? -1.769 2.296 7.642 1.00 97.00 190 SER A C 1
ATOM 1518 O O . SER A 1 190 ? -2.773 1.591 7.708 1.00 97.00 190 SER A O 1
ATOM 1520 N N . ALA A 1 191 ? -1.152 2.784 8.713 1.00 97.00 191 ALA A N 1
ATOM 1521 C CA . ALA A 1 191 ? -1.643 2.637 10.071 1.00 97.00 191 ALA A CA 1
ATOM 1522 C C . ALA A 1 191 ? -1.543 3.982 10.801 1.00 97.00 191 ALA A C 1
ATOM 1524 O O . ALA A 1 191 ? -0.666 4.800 10.515 1.00 97.00 191 ALA A O 1
ATOM 1525 N N . ALA A 1 192 ? -2.446 4.214 11.749 1.00 96.81 192 ALA A N 1
ATOM 1526 C CA . ALA A 1 192 ? -2.431 5.368 12.638 1.00 96.81 192 ALA A CA 1
ATOM 1527 C C . ALA A 1 192 ? -2.820 4.917 14.051 1.00 96.81 192 ALA A C 1
ATOM 1529 O O . ALA A 1 192 ? -3.664 4.028 14.178 1.00 96.81 192 ALA A O 1
ATOM 1530 N N . PRO A 1 193 ? -2.235 5.515 15.102 1.00 95.88 193 PRO A N 1
ATOM 1531 C CA . PRO A 1 193 ? -2.606 5.177 16.463 1.00 95.88 193 PRO A CA 1
ATOM 1532 C C . PRO A 1 193 ? -3.949 5.834 16.788 1.00 95.88 193 PRO A C 1
ATOM 1534 O O . PRO A 1 193 ? -4.174 7.002 16.448 1.00 95.88 193 PRO A O 1
ATOM 1537 N N . VAL A 1 194 ? -4.830 5.098 17.460 1.00 95.38 194 VAL A N 1
ATOM 1538 C CA . VAL A 1 194 ? -6.040 5.678 18.042 1.00 95.38 194 VAL A CA 1
ATOM 1539 C C . VAL A 1 194 ? -5.683 6.185 19.430 1.00 95.38 194 VAL A C 1
ATOM 1541 O O . VAL A 1 194 ? -5.097 5.467 20.231 1.00 95.38 194 VAL A O 1
ATOM 1544 N N . VAL A 1 195 ? -5.983 7.454 19.691 1.00 93.31 195 VAL A N 1
ATOM 1545 C CA . VAL A 1 195 ? -5.728 8.078 20.992 1.00 93.31 195 VAL A CA 1
ATOM 1546 C C . VAL A 1 195 ? -7.014 8.651 21.561 1.00 93.31 195 VAL A C 1
ATOM 1548 O O . VAL A 1 195 ? -7.859 9.134 20.798 1.00 93.31 195 VAL A O 1
ATOM 1551 N N . ASP A 1 196 ? -7.160 8.624 22.881 1.00 91.62 196 ASP A N 1
ATOM 1552 C CA . ASP A 1 196 ? -8.283 9.223 23.604 1.00 91.62 196 ASP A CA 1
ATOM 1553 C C . ASP A 1 196 ? -8.279 10.768 23.505 1.00 91.62 196 ASP A C 1
ATOM 1555 O O . ASP A 1 196 ? -7.675 11.366 22.600 1.00 91.62 196 ASP A O 1
ATOM 1559 N N . TYR A 1 197 ? -9.053 11.433 24.362 1.00 91.19 197 TYR A N 1
ATOM 1560 C CA . TYR A 1 197 ? -9.111 12.896 24.420 1.00 91.19 197 TYR A CA 1
ATOM 1561 C C . TYR A 1 197 ? -7.910 13.513 25.158 1.00 91.19 197 TYR A C 1
ATOM 1563 O O . TYR A 1 197 ? -7.589 14.671 24.898 1.00 91.19 197 TYR A O 1
ATOM 1571 N N . ASP A 1 198 ? -7.212 12.727 25.979 1.00 91.12 198 ASP A N 1
ATOM 1572 C CA . ASP A 1 198 ? -6.036 13.123 26.761 1.00 91.12 198 ASP A CA 1
ATOM 1573 C C . ASP A 1 198 ? -4.709 12.811 26.033 1.00 91.12 198 ASP A C 1
ATOM 1575 O O . ASP A 1 198 ? -3.632 13.226 26.461 1.00 91.12 198 ASP A O 1
ATOM 1579 N N . GLY A 1 199 ? -4.774 12.114 24.894 1.00 87.94 199 GLY A N 1
ATOM 1580 C CA . GLY A 1 199 ? -3.625 11.735 24.073 1.00 87.94 199 GLY A CA 1
ATOM 1581 C C . GLY A 1 199 ? -3.014 10.372 24.419 1.00 87.94 199 GLY A C 1
ATOM 1582 O O . GLY A 1 199 ? -1.932 10.053 23.913 1.00 87.94 199 GLY A O 1
ATOM 1583 N N . ASN A 1 200 ? -3.683 9.556 25.236 1.00 90.88 200 ASN A N 1
ATOM 1584 C CA . ASN A 1 200 ? -3.257 8.190 25.536 1.00 90.88 200 ASN A CA 1
ATOM 1585 C C . ASN A 1 200 ? -3.721 7.228 24.443 1.00 90.88 200 ASN A C 1
ATOM 1587 O O . ASN A 1 200 ? -4.787 7.407 23.861 1.00 90.88 200 ASN A O 1
ATOM 1591 N N . LEU A 1 201 ? -2.913 6.205 24.162 1.00 91.19 201 LEU A N 1
ATOM 1592 C CA . LEU A 1 201 ? -3.265 5.141 23.220 1.00 91.19 201 LEU A CA 1
ATOM 1593 C C . LEU A 1 201 ? -4.435 4.319 23.787 1.00 91.19 201 LEU A C 1
ATOM 1595 O O . LEU A 1 201 ? -4.377 3.935 24.956 1.00 91.19 201 LEU A O 1
ATOM 1599 N N . ILE A 1 202 ? -5.451 4.052 22.962 1.00 89.62 202 ILE A N 1
ATOM 1600 C CA . ILE A 1 202 ? -6.637 3.243 23.302 1.00 89.62 202 ILE A CA 1
ATOM 1601 C C . ILE A 1 202 ? -6.942 2.195 22.236 1.00 89.62 202 ILE A C 1
ATOM 1603 O O . ILE A 1 202 ? -6.576 2.423 21.059 1.00 89.62 202 ILE A O 1
#

Secondary structure (DSSP, 8-state):
-----HHHHHHHHHHHHHHHHHHHHHHHHHHHHHHHHHHHHHHHHHHHHHHHHHHHHHHHHHHHHHHHHHHH-HHHHHHHHTT-HHHHHHHHHHHHHHTT-S--EEE-TT-BEEEESS-TT--S-B---HHHHHHHHHTS-EEEEEEE-HHHHHHH-HHHHHHT-EEPP--TTPPP-S-SEE-PEEEEEEE---B-SSS-B-

pLDDT: mean 91.53, std 6.94, range [44.72, 98.25]

Organism: NCBI:txid412755

Nearest PDB structures (foldseek):
  1p0z-assembly1_A  TM=8.911E-01  e=4.476E-03  Klebsiella pneumoniae
  3by9-assembly2_B  TM=6.478E-01  e=4.871E+00  unclassified